Protein AF-A0A9X1U428-F1 (afdb_monomer)

Sequence (228 aa):
MKFIDSILRGIGQVIFQNNIFSGLLFIIGIFYNSWLMGLAALVGTVISTVTAQYLKYSEDDIKNGLYGFNGTLTGIAVLCFFELNLITATALVLGSVLSTLVMNFLKKRIPPFTSPFVIITWLLIYTLLLVFQYPLISYSPISDTTFNFVAAVSNSFGQVMFQENIITGLFFLLAISVNNKLMAAYAIYAAVLGSLTALILSESATSINAGLMGYNAILCSIALFGKK

Structure (mmCIF, N/CA/C/O backbone):
data_AF-A0A9X1U428-F1
#
_entry.id   AF-A0A9X1U428-F1
#
loop_
_atom_site.group_PDB
_atom_site.id
_atom_site.type_symbol
_atom_site.label_atom_id
_atom_site.label_alt_id
_atom_site.label_comp_id
_atom_site.label_asym_id
_atom_site.label_entity_id
_atom_site.label_seq_id
_atom_site.pdbx_PDB_ins_code
_atom_site.Cartn_x
_atom_site.Cartn_y
_atom_site.Cartn_z
_atom_site.occupancy
_atom_site.B_iso_or_equiv
_atom_site.auth_seq_id
_atom_site.auth_comp_id
_atom_site.auth_asym_id
_atom_site.auth_atom_id
_atom_site.pdbx_PDB_model_num
ATOM 1 N N . MET A 1 1 ? -21.415 9.359 7.232 1.00 58.25 1 MET A N 1
ATOM 2 C CA . MET A 1 1 ? -20.061 9.928 7.434 1.00 58.25 1 MET A CA 1
ATOM 3 C C . MET A 1 1 ? -19.078 8.895 7.990 1.00 58.25 1 MET A C 1
ATOM 5 O O . MET A 1 1 ? -18.129 8.595 7.288 1.00 58.25 1 MET A O 1
ATOM 9 N N . LYS A 1 2 ? -19.357 8.219 9.120 1.00 83.44 2 LYS A N 1
ATOM 10 C CA . LYS A 1 2 ? -18.426 7.253 9.760 1.00 83.44 2 LYS A CA 1
ATOM 11 C C . LYS A 1 2 ? -17.848 6.134 8.863 1.00 83.44 2 LYS A C 1
ATOM 13 O O . LYS A 1 2 ? -16.720 5.706 9.085 1.00 83.44 2 LYS A O 1
ATOM 18 N N . PHE A 1 3 ? -18.603 5.642 7.873 1.00 92.69 3 PHE A N 1
ATOM 19 C CA . PHE A 1 3 ? -18.122 4.572 6.985 1.00 92.69 3 PHE A CA 1
ATOM 20 C C . PHE A 1 3 ? -17.053 5.061 6.001 1.00 92.69 3 PHE A C 1
ATOM 22 O O . PHE A 1 3 ? -15.988 4.462 5.928 1.00 92.69 3 PHE A O 1
ATOM 29 N N . ILE A 1 4 ? -17.294 6.181 5.310 1.00 96.50 4 ILE A N 1
ATOM 30 C CA . ILE A 1 4 ? -16.324 6.776 4.372 1.00 96.50 4 ILE A CA 1
ATOM 31 C C . ILE A 1 4 ? -15.027 7.136 5.107 1.00 96.50 4 ILE A C 1
ATOM 33 O O . ILE A 1 4 ? -13.945 6.849 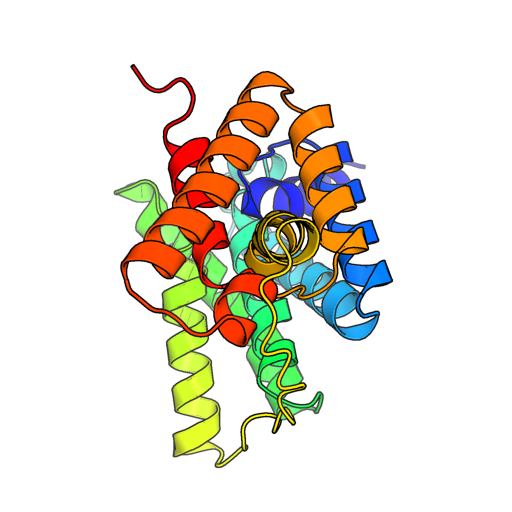4.604 1.00 96.50 4 ILE A O 1
ATOM 37 N N . ASP A 1 5 ? -15.131 7.664 6.330 1.00 97.00 5 ASP A N 1
ATOM 38 C CA . ASP A 1 5 ? -13.965 7.956 7.168 1.00 97.00 5 ASP A CA 1
ATOM 39 C C . ASP A 1 5 ? -13.131 6.695 7.436 1.00 97.00 5 ASP A C 1
ATOM 41 O O . ASP A 1 5 ? -11.906 6.743 7.365 1.00 97.00 5 ASP A O 1
ATOM 45 N N . SER A 1 6 ? -13.792 5.561 7.696 1.00 97.31 6 SER A N 1
ATOM 46 C CA . SER A 1 6 ? -13.129 4.269 7.926 1.00 97.31 6 SER A CA 1
ATOM 47 C C . SER A 1 6 ? -12.439 3.756 6.659 1.00 97.31 6 SER A C 1
ATOM 49 O O . SER A 1 6 ? -11.336 3.225 6.744 1.00 97.31 6 SER A O 1
ATOM 51 N N . ILE A 1 7 ? -13.045 3.960 5.482 1.00 98.50 7 ILE A N 1
ATOM 52 C CA . ILE A 1 7 ? -12.444 3.605 4.186 1.00 98.50 7 ILE A CA 1
ATOM 53 C C . ILE A 1 7 ? -11.199 4.454 3.910 1.00 98.50 7 ILE A C 1
ATOM 55 O O . ILE A 1 7 ? -10.138 3.903 3.625 1.00 98.50 7 ILE A O 1
ATOM 59 N N . LEU A 1 8 ? -11.289 5.781 4.045 1.00 98.56 8 LEU A N 1
ATOM 60 C CA . LEU A 1 8 ? -10.147 6.671 3.810 1.00 98.56 8 LEU A CA 1
ATOM 61 C C . LEU A 1 8 ? -9.026 6.427 4.824 1.00 98.56 8 LEU A C 1
ATOM 63 O O . LEU A 1 8 ? -7.866 6.322 4.436 1.00 98.56 8 LEU A O 1
ATOM 67 N N . ARG A 1 9 ? -9.352 6.250 6.110 1.00 98.56 9 ARG A N 1
ATOM 68 C CA . ARG A 1 9 ? -8.366 5.825 7.116 1.00 98.56 9 ARG A CA 1
ATOM 69 C C . ARG A 1 9 ? -7.772 4.470 6.759 1.00 98.56 9 ARG A C 1
ATOM 71 O O . ARG A 1 9 ? -6.569 4.310 6.878 1.00 98.56 9 ARG A O 1
ATOM 78 N N . GLY A 1 10 ? -8.577 3.530 6.266 1.00 98.38 10 GLY A N 1
ATOM 79 C CA . GLY A 1 10 ? -8.112 2.231 5.789 1.00 98.38 10 GLY A CA 1
ATOM 80 C C . GLY A 1 10 ? -7.050 2.346 4.702 1.00 98.38 10 GLY A C 1
ATOM 81 O O . GLY A 1 10 ? -5.994 1.746 4.827 1.00 98.38 10 GLY A O 1
ATOM 82 N N . ILE A 1 11 ? -7.266 3.185 3.694 1.00 98.75 11 ILE A N 1
ATOM 83 C CA . ILE A 1 11 ? -6.260 3.442 2.652 1.00 98.75 11 ILE A CA 1
ATOM 84 C C . ILE A 1 11 ? -5.030 4.145 3.248 1.00 98.75 11 ILE A C 1
ATOM 86 O O . ILE A 1 11 ? -3.895 3.786 2.945 1.00 98.75 11 ILE A O 1
ATOM 90 N N . GLY A 1 12 ? -5.236 5.105 4.155 1.00 98.25 12 GLY A N 1
ATOM 91 C CA . GLY A 1 12 ? -4.163 5.787 4.884 1.00 98.25 12 GLY A CA 1
ATOM 92 C C . GLY A 1 12 ? -3.255 4.838 5.680 1.00 98.25 12 GLY A C 1
ATOM 93 O O . GLY A 1 12 ? -2.030 4.981 5.684 1.00 98.25 12 GLY A O 1
ATOM 94 N N . GLN A 1 13 ? -3.843 3.824 6.314 1.00 98.31 13 GLN A N 1
ATOM 95 C CA . GLN A 1 13 ? -3.143 2.858 7.161 1.00 98.31 13 GLN A CA 1
ATOM 96 C C . GLN A 1 13 ? -2.165 1.959 6.398 1.00 98.31 13 GLN A C 1
ATOM 98 O O . GLN A 1 13 ? -1.281 1.388 7.032 1.00 98.31 13 GLN A O 1
ATOM 103 N N . VAL A 1 14 ? -2.247 1.880 5.063 1.00 98.25 14 VAL A N 1
ATOM 104 C CA . VAL A 1 14 ? -1.254 1.160 4.243 1.00 98.25 14 VAL A CA 1
ATOM 105 C C . VAL A 1 14 ? 0.167 1.660 4.528 1.00 98.25 14 VAL A C 1
ATOM 107 O O . VAL A 1 14 ? 1.096 0.861 4.602 1.00 98.25 14 VAL A O 1
ATOM 110 N N . ILE A 1 15 ? 0.321 2.968 4.758 1.00 97.56 15 ILE A N 1
ATOM 111 C CA . ILE A 1 15 ? 1.592 3.597 5.147 1.00 97.56 15 ILE A CA 1
ATOM 112 C C . ILE A 1 15 ? 1.491 4.166 6.571 1.00 97.56 15 ILE A C 1
ATOM 114 O O . ILE A 1 15 ? 2.098 5.183 6.884 1.00 97.56 15 ILE A O 1
ATOM 118 N N . PHE A 1 16 ? 0.698 3.548 7.452 1.00 96.69 16 PHE A N 1
ATOM 119 C CA . PHE A 1 16 ? 0.532 3.945 8.861 1.00 96.69 16 PHE A CA 1
ATOM 120 C C . PHE A 1 16 ? -0.058 5.349 9.096 1.00 96.69 16 PHE A C 1
ATOM 122 O O . PHE A 1 16 ? 0.117 5.937 10.164 1.00 96.69 16 PHE A O 1
ATOM 129 N N . GLN A 1 17 ? -0.778 5.904 8.119 1.00 97.44 17 GLN A N 1
ATOM 130 C CA . GLN A 1 17 ? -1.405 7.220 8.233 1.00 97.44 17 GLN A CA 1
ATOM 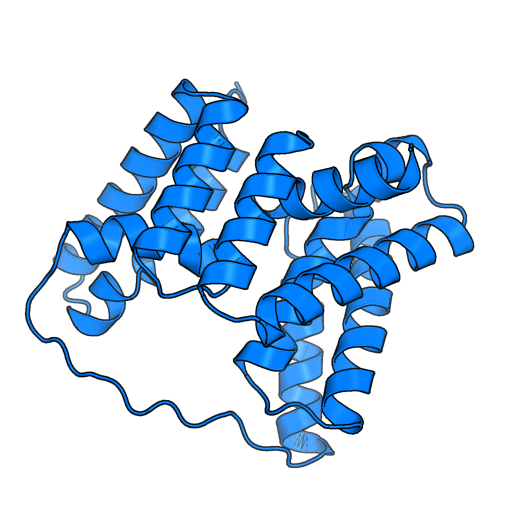131 C C . GLN A 1 17 ? -2.871 7.075 8.658 1.00 97.44 17 GLN A C 1
ATOM 133 O O . GLN A 1 17 ? -3.765 6.984 7.819 1.00 97.44 17 GLN A O 1
ATOM 138 N N . ASN A 1 18 ? -3.155 7.088 9.965 1.00 96.94 18 ASN A N 1
ATOM 139 C CA . ASN A 1 18 ? -4.535 7.121 10.474 1.00 96.94 18 ASN A CA 1
ATOM 140 C C . ASN A 1 18 ? -5.178 8.517 10.295 1.00 96.94 18 ASN A C 1
ATOM 142 O O . ASN A 1 18 ? -5.512 9.202 11.265 1.00 96.94 18 ASN A O 1
ATOM 146 N N . ASN A 1 19 ? -5.318 8.966 9.047 1.00 97.75 19 ASN A N 1
ATOM 147 C CA . ASN A 1 19 ? -5.757 10.307 8.677 1.00 97.75 19 ASN A CA 1
ATOM 148 C C . ASN A 1 19 ? -6.567 10.264 7.372 1.00 97.75 19 ASN A C 1
ATOM 150 O O . ASN A 1 19 ? -6.118 9.710 6.368 1.00 97.75 19 ASN A O 1
ATOM 154 N N . ILE A 1 20 ? -7.761 10.864 7.382 1.00 98.12 20 ILE A N 1
ATOM 155 C CA . ILE A 1 20 ? -8.674 10.852 6.229 1.00 98.12 20 ILE A CA 1
ATOM 156 C C . ILE A 1 20 ? -8.094 11.583 5.011 1.00 98.12 20 ILE A C 1
ATOM 158 O O . ILE A 1 20 ? -8.301 11.143 3.884 1.00 98.12 20 ILE A O 1
ATOM 162 N N . PHE A 1 21 ? -7.340 12.666 5.222 1.00 98.44 21 PHE A N 1
ATOM 163 C CA . PHE A 1 21 ? -6.757 13.458 4.142 1.00 98.44 21 PHE A CA 1
ATOM 164 C C . PHE A 1 21 ? -5.555 12.747 3.525 1.00 98.44 21 PHE A C 1
ATOM 166 O O . PHE A 1 21 ? -5.385 12.791 2.311 1.00 98.44 21 PHE A O 1
ATOM 173 N N . SER A 1 22 ? -4.769 12.026 4.331 1.00 98.50 22 SER A N 1
ATOM 174 C CA . SER A 1 22 ? -3.715 11.150 3.812 1.00 98.50 22 SER A CA 1
ATOM 175 C C . SER A 1 22 ? -4.301 10.047 2.934 1.00 98.50 22 SER A C 1
ATOM 177 O O . SER A 1 22 ? -3.856 9.866 1.806 1.00 98.50 22 SER A O 1
ATOM 179 N N . GLY A 1 23 ? -5.352 9.365 3.402 1.00 98.69 23 GLY A N 1
ATOM 180 C CA . GLY A 1 23 ? -6.063 8.366 2.602 1.00 98.69 23 GLY A CA 1
ATOM 181 C C . GLY A 1 23 ? -6.650 8.925 1.306 1.00 98.69 23 GLY A C 1
ATOM 182 O O . GLY A 1 23 ? -6.547 8.289 0.259 1.00 98.69 23 GLY A O 1
ATOM 183 N N . LEU A 1 24 ? -7.219 10.134 1.360 1.00 98.69 24 LEU A N 1
ATOM 184 C CA . LEU A 1 24 ? -7.745 10.830 0.186 1.00 98.69 24 LEU A CA 1
ATOM 185 C C . LEU A 1 24 ? -6.642 11.142 -0.838 1.00 98.69 24 LEU A C 1
ATOM 187 O O . LEU A 1 24 ? -6.819 10.903 -2.028 1.00 98.69 24 LEU A O 1
ATOM 191 N N . LEU A 1 25 ? -5.492 11.643 -0.389 1.00 98.81 25 LEU A N 1
ATOM 192 C CA . LEU A 1 25 ? -4.360 11.933 -1.270 1.00 98.81 25 LEU A CA 1
ATOM 193 C C . LEU A 1 25 ? -3.744 10.658 -1.859 1.00 98.81 25 LEU A C 1
ATOM 195 O O . LEU A 1 25 ? -3.407 10.648 -3.041 1.00 98.81 25 LEU A O 1
ATOM 199 N N . PHE A 1 26 ? -3.660 9.571 -1.083 1.00 98.81 26 PHE A N 1
ATOM 200 C CA . PHE A 1 26 ? -3.244 8.269 -1.608 1.00 98.81 26 PHE A CA 1
ATOM 201 C C . PHE A 1 26 ? -4.186 7.784 -2.709 1.00 98.81 26 PHE A C 1
ATOM 203 O O . PHE A 1 26 ? -3.721 7.439 -3.791 1.00 98.81 26 PHE A O 1
ATOM 210 N N . ILE A 1 27 ? -5.504 7.799 -2.484 1.00 98.81 27 ILE A N 1
ATOM 211 C CA . ILE A 1 27 ? -6.435 7.294 -3.497 1.00 98.81 27 ILE A CA 1
ATOM 212 C C . ILE A 1 27 ? -6.474 8.183 -4.747 1.00 98.81 27 ILE A C 1
ATOM 214 O O . ILE A 1 27 ? -6.542 7.652 -5.851 1.00 98.81 27 ILE A O 1
ATOM 218 N N . ILE A 1 28 ? -6.342 9.510 -4.605 1.00 98.81 28 ILE A N 1
ATOM 219 C CA . ILE A 1 28 ? -6.178 10.431 -5.745 1.00 98.81 28 ILE A CA 1
ATOM 220 C C . ILE A 1 28 ? -4.916 10.085 -6.538 1.00 98.81 28 ILE A C 1
ATOM 222 O O . ILE A 1 28 ? -4.983 9.999 -7.761 1.00 98.81 28 ILE A O 1
ATOM 226 N N . GLY A 1 29 ? -3.789 9.844 -5.861 1.00 98.75 29 GLY A N 1
ATOM 227 C CA . GLY A 1 29 ? -2.547 9.429 -6.511 1.00 98.75 29 GLY A CA 1
ATOM 228 C C . GLY A 1 29 ? -2.705 8.116 -7.283 1.00 98.75 29 GLY A C 1
ATOM 229 O O . GLY A 1 29 ? -2.304 8.034 -8.438 1.00 98.75 29 GLY A O 1
ATOM 230 N N . ILE A 1 30 ? -3.357 7.110 -6.693 1.00 98.81 30 ILE A N 1
ATOM 231 C CA . ILE A 1 30 ? -3.608 5.836 -7.382 1.00 98.81 30 ILE A CA 1
ATOM 232 C C . ILE A 1 30 ? -4.502 6.054 -8.612 1.00 98.81 30 ILE A C 1
ATOM 234 O O . ILE A 1 30 ? -4.169 5.573 -9.689 1.00 98.81 30 ILE A O 1
ATOM 238 N N . PHE A 1 31 ? -5.604 6.807 -8.490 1.00 98.75 31 PHE A N 1
ATOM 239 C CA . PHE A 1 31 ? -6.482 7.114 -9.630 1.00 98.75 31 PHE A CA 1
ATOM 240 C C . PHE A 1 31 ? -5.781 7.919 -10.725 1.00 98.75 31 PHE A C 1
ATOM 242 O O . PHE A 1 31 ? -6.086 7.726 -11.900 1.00 98.75 31 PHE A O 1
ATOM 249 N N . TYR A 1 32 ? -4.855 8.801 -10.347 1.00 98.50 32 TYR A N 1
ATOM 250 C CA . TYR A 1 32 ? -4.032 9.547 -11.289 1.00 98.50 32 TYR A CA 1
ATOM 251 C C . TYR A 1 32 ? -3.163 8.609 -12.137 1.00 98.50 32 TYR A C 1
ATOM 253 O O . TYR A 1 32 ? -3.060 8.805 -13.345 1.00 98.50 32 TYR A O 1
ATOM 261 N N . ASN A 1 33 ? -2.569 7.581 -11.523 1.00 97.94 33 ASN A N 1
ATOM 262 C CA . ASN A 1 33 ? -1.770 6.597 -12.249 1.00 97.94 33 ASN A CA 1
ATOM 263 C C . ASN A 1 33 ? -2.626 5.616 -13.060 1.00 97.94 33 ASN A C 1
ATOM 265 O O . ASN A 1 33 ? -2.330 5.320 -14.214 1.00 97.94 33 ASN A O 1
ATOM 269 N N . SER A 1 34 ? -3.676 5.072 -12.443 1.00 98.12 34 SER A N 1
ATOM 270 C CA . SER A 1 34 ? -4.525 4.051 -13.045 1.00 98.12 34 SER A CA 1
ATOM 271 C C . SER A 1 34 ? -5.916 4.042 -12.422 1.00 98.12 34 SER A C 1
ATOM 273 O O . SER A 1 34 ? -6.109 3.704 -11.250 1.00 98.12 34 SER A O 1
ATOM 275 N N . TRP A 1 35 ? -6.920 4.321 -13.258 1.00 98.00 35 TRP A N 1
ATOM 276 C CA . TRP A 1 35 ? -8.334 4.182 -12.904 1.00 98.00 35 TRP A CA 1
ATOM 277 C C . TRP A 1 35 ? -8.651 2.797 -12.326 1.00 98.00 35 TRP A C 1
ATOM 279 O O . TRP A 1 35 ? -9.339 2.682 -11.309 1.00 98.00 35 TRP A O 1
ATOM 289 N N . LEU A 1 36 ? -8.119 1.745 -12.955 1.00 98.00 36 LEU A N 1
ATOM 290 C CA . LEU A 1 36 ? -8.403 0.368 -12.575 1.00 98.00 36 LEU A CA 1
ATOM 291 C C . LEU A 1 36 ? -7.814 0.030 -11.200 1.00 98.00 36 LEU A C 1
ATOM 293 O O . LEU A 1 36 ? -8.501 -0.567 -10.373 1.00 98.00 36 LEU A O 1
ATOM 297 N N . MET A 1 37 ? -6.576 0.456 -10.928 1.00 98.31 37 MET A N 1
ATOM 298 C CA . MET A 1 37 ? -5.943 0.253 -9.620 1.00 98.31 37 MET A CA 1
ATOM 299 C C . MET A 1 37 ? -6.646 1.059 -8.525 1.00 98.31 37 MET A C 1
ATOM 301 O O . MET A 1 37 ? -6.815 0.555 -7.416 1.00 98.31 37 MET A O 1
ATOM 305 N N . GLY A 1 38 ? -7.118 2.272 -8.834 1.00 98.69 38 GLY A N 1
ATOM 306 C CA . GLY A 1 38 ? -7.898 3.086 -7.899 1.00 98.69 38 GLY A CA 1
ATOM 307 C C . GLY A 1 38 ? -9.213 2.408 -7.516 1.00 98.69 38 GLY A C 1
ATOM 308 O O . GLY A 1 38 ? -9.558 2.322 -6.335 1.00 98.69 38 GLY A O 1
ATOM 309 N N . LEU A 1 39 ? -9.915 1.833 -8.497 1.00 98.62 39 LEU A N 1
ATOM 310 C CA . LEU A 1 39 ? -11.121 1.049 -8.241 1.00 98.62 39 LEU A CA 1
ATOM 311 C C . LEU A 1 39 ? -10.812 -0.212 -7.420 1.00 98.62 39 LEU A C 1
ATOM 313 O O . LEU A 1 39 ? -11.521 -0.500 -6.458 1.00 98.62 39 LEU A O 1
ATOM 317 N N . ALA A 1 40 ? -9.739 -0.933 -7.749 1.00 98.75 40 ALA A N 1
ATOM 318 C CA . ALA A 1 40 ? -9.312 -2.128 -7.021 1.00 98.75 40 ALA A CA 1
ATOM 319 C C . ALA A 1 40 ? -8.987 -1.830 -5.552 1.00 98.75 40 ALA A C 1
ATOM 321 O O . ALA A 1 40 ? -9.419 -2.558 -4.656 1.00 98.75 40 ALA A O 1
ATOM 322 N N . ALA A 1 41 ? -8.282 -0.723 -5.304 1.00 98.81 41 ALA A N 1
ATOM 323 C CA . ALA A 1 41 ? -7.971 -0.221 -3.974 1.00 98.81 41 ALA A CA 1
ATOM 324 C C . ALA A 1 41 ? -9.252 0.055 -3.173 1.00 98.81 41 ALA A C 1
ATOM 326 O O . ALA A 1 41 ? -9.384 -0.409 -2.037 1.00 98.81 41 ALA A O 1
ATOM 327 N N . LEU A 1 42 ? -10.225 0.761 -3.764 1.00 98.75 42 LEU A N 1
ATOM 328 C CA . LEU A 1 42 ? -11.512 1.046 -3.123 1.00 98.75 42 LEU A CA 1
ATOM 329 C C . LEU A 1 42 ? -12.304 -0.229 -2.830 1.00 98.75 42 LEU A C 1
ATOM 331 O O . LEU A 1 42 ? -12.720 -0.428 -1.688 1.00 98.75 42 LEU A O 1
ATOM 335 N N . VAL A 1 43 ? -12.493 -1.096 -3.829 1.00 98.81 43 VAL A N 1
ATOM 336 C CA . VAL A 1 43 ? -13.253 -2.346 -3.676 1.00 98.81 43 VAL A CA 1
ATOM 337 C C . VAL A 1 43 ? -12.612 -3.215 -2.603 1.00 98.81 43 VAL A C 1
ATOM 339 O O . VAL A 1 43 ? -13.305 -3.645 -1.684 1.00 98.81 43 VAL A O 1
ATOM 342 N N . GLY A 1 44 ? -11.293 -3.403 -2.650 1.00 98.88 44 GLY A N 1
ATOM 343 C CA . GLY A 1 44 ? -10.587 -4.195 -1.651 1.00 98.88 44 GLY A CA 1
ATOM 344 C C . GLY A 1 44 ? -10.745 -3.635 -0.235 1.00 98.88 44 GLY A C 1
ATOM 345 O O . GLY A 1 44 ? -11.045 -4.379 0.698 1.00 98.88 44 GLY A O 1
ATOM 346 N N . THR A 1 45 ? -10.646 -2.312 -0.074 1.00 98.88 45 THR A N 1
ATOM 347 C CA . THR A 1 45 ? -10.850 -1.641 1.223 1.00 98.88 45 THR A CA 1
ATOM 348 C C . THR A 1 45 ? -12.281 -1.811 1.737 1.00 98.88 45 THR A C 1
ATOM 350 O O . THR A 1 45 ? -12.490 -2.089 2.922 1.00 98.88 45 THR A O 1
ATOM 353 N N . VAL A 1 46 ? -13.278 -1.646 0.861 1.00 98.81 46 VAL A N 1
ATOM 354 C CA . VAL A 1 46 ? -14.702 -1.774 1.197 1.00 98.81 46 VAL A CA 1
ATOM 355 C C . VAL A 1 46 ? -15.028 -3.205 1.601 1.00 98.81 46 VAL A C 1
ATOM 357 O O . VAL A 1 46 ? -15.586 -3.403 2.677 1.00 98.81 46 VAL A O 1
ATOM 360 N N . ILE A 1 47 ? -14.638 -4.198 0.798 1.00 98.88 47 ILE A N 1
ATOM 361 C CA . ILE A 1 47 ? -14.891 -5.614 1.086 1.00 98.88 47 ILE A CA 1
ATOM 362 C C . ILE A 1 47 ? -14.267 -6.013 2.421 1.00 98.88 47 ILE A C 1
ATOM 364 O O . ILE A 1 47 ? -14.945 -6.610 3.258 1.00 98.88 47 ILE A O 1
ATOM 368 N N . SER A 1 48 ? -13.013 -5.640 2.671 1.00 98.81 48 SER A N 1
ATOM 369 C CA . SER A 1 48 ? -12.341 -5.967 3.928 1.00 98.81 48 SER A CA 1
ATOM 370 C C . SER A 1 48 ? -12.979 -5.279 5.142 1.00 98.81 48 SER A C 1
ATOM 372 O O . SER A 1 48 ? -13.165 -5.899 6.192 1.00 98.81 48 SER A O 1
ATOM 374 N N . THR A 1 49 ? -13.405 -4.023 4.993 1.00 98.69 49 THR A N 1
ATOM 375 C CA . THR A 1 49 ? -14.089 -3.271 6.058 1.00 98.69 49 THR A CA 1
ATOM 376 C C . THR A 1 49 ? -15.466 -3.863 6.367 1.00 98.69 49 THR A C 1
ATOM 378 O O . THR A 1 49 ? -15.790 -4.094 7.533 1.00 98.69 49 THR A O 1
ATOM 381 N N . VAL A 1 50 ? -16.262 -4.168 5.337 1.00 98.69 50 VAL A N 1
ATOM 382 C CA . VAL A 1 50 ? -17.583 -4.805 5.475 1.00 98.69 50 VAL A CA 1
ATOM 383 C C . VAL A 1 50 ? -17.451 -6.206 6.069 1.00 98.69 50 VAL A C 1
ATOM 385 O O . VAL A 1 50 ? -18.234 -6.572 6.941 1.00 98.69 50 VAL A O 1
ATOM 388 N N . THR A 1 51 ? -16.428 -6.968 5.675 1.00 98.81 51 THR A N 1
ATOM 389 C CA . THR A 1 51 ? -16.128 -8.285 6.260 1.00 98.81 51 THR A CA 1
ATOM 390 C C . THR A 1 51 ? -15.891 -8.173 7.765 1.00 98.81 51 THR A C 1
ATOM 392 O O . THR A 1 51 ? -16.486 -8.917 8.543 1.00 98.81 51 THR A O 1
ATOM 395 N N . ALA A 1 52 ? -15.075 -7.209 8.201 1.00 98.56 52 ALA A N 1
ATOM 396 C CA . ALA A 1 52 ? -14.822 -6.979 9.621 1.00 98.56 52 ALA A CA 1
ATOM 397 C C . ALA A 1 52 ? -16.092 -6.567 10.388 1.00 98.56 52 ALA A C 1
ATOM 399 O O . ALA A 1 52 ? -16.310 -7.035 11.507 1.00 98.56 52 ALA A O 1
ATOM 400 N N . GLN A 1 53 ? -16.948 -5.735 9.784 1.00 98.25 53 GLN A N 1
ATOM 401 C CA . GLN A 1 53 ? -18.238 -5.341 10.364 1.00 98.25 53 GLN A CA 1
ATOM 402 C C . GLN A 1 53 ? -19.192 -6.532 10.497 1.00 98.25 53 GLN A C 1
ATOM 404 O O . GLN A 1 53 ? -19.762 -6.748 11.565 1.00 98.25 53 GLN A O 1
ATOM 409 N N . TYR A 1 54 ? -19.335 -7.328 9.436 1.00 98.44 54 TYR A N 1
ATOM 410 C CA . TYR A 1 54 ? -20.197 -8.509 9.414 1.00 98.44 54 TYR A CA 1
ATOM 411 C C . TYR A 1 54 ? -19.779 -9.536 10.474 1.00 98.44 54 TYR A C 1
ATOM 413 O O . TYR A 1 54 ? -20.619 -10.080 11.190 1.00 98.44 54 TYR A O 1
ATOM 421 N N . LEU A 1 55 ? -18.469 -9.738 10.639 1.00 98.44 55 LEU A N 1
ATOM 422 C CA . LEU A 1 55 ? -17.895 -10.631 11.647 1.00 98.44 55 LEU A CA 1
ATOM 423 C C . LEU A 1 55 ? -17.809 -10.010 13.050 1.00 98.44 55 LEU A C 1
ATOM 425 O O . LEU A 1 55 ? -17.272 -10.643 13.961 1.00 98.44 55 LEU A O 1
ATOM 429 N N . LYS A 1 56 ? -18.345 -8.796 13.237 1.00 97.94 56 LYS A N 1
ATOM 430 C CA . LYS A 1 56 ? -18.404 -8.072 14.517 1.00 97.94 56 LYS A CA 1
ATOM 431 C C . LYS A 1 56 ? -17.034 -7.933 15.184 1.00 97.94 56 LYS A C 1
ATOM 433 O O . LYS A 1 56 ? -16.887 -8.115 16.393 1.00 97.94 56 LYS A O 1
ATOM 438 N N . TYR A 1 57 ? -16.012 -7.637 14.386 1.00 97.81 57 TYR A N 1
ATOM 439 C CA . TYR A 1 57 ? -14.699 -7.281 14.913 1.00 97.81 57 TYR A CA 1
ATOM 440 C C . TYR A 1 57 ? -14.748 -5.916 15.610 1.00 97.81 57 TYR A C 1
ATOM 442 O O . TYR A 1 57 ? -15.724 -5.178 15.495 1.00 97.81 57 TYR A O 1
ATOM 450 N N . SER A 1 58 ? -13.695 -5.597 16.366 1.00 96.81 58 SER A N 1
ATOM 451 C CA . SER A 1 58 ? -13.594 -4.367 17.161 1.00 96.81 58 SER A CA 1
ATOM 452 C C . SER A 1 58 ? -13.975 -3.121 16.355 1.00 96.81 58 SER A C 1
ATOM 454 O O . SER A 1 58 ? -13.337 -2.795 15.350 1.00 96.81 58 SER A O 1
ATOM 456 N N . GLU A 1 59 ? -15.009 -2.410 16.813 1.00 96.12 59 GLU A N 1
ATOM 457 C CA . GLU A 1 59 ? -15.480 -1.195 16.149 1.00 96.12 59 GLU A CA 1
ATOM 458 C C . GLU A 1 59 ? -14.430 -0.086 16.131 1.00 96.12 59 GLU A C 1
ATOM 460 O O . GLU A 1 59 ? -14.403 0.701 15.187 1.00 96.12 59 GLU A O 1
ATOM 465 N N . ASP A 1 60 ? -13.603 0.009 17.173 1.00 96.25 60 ASP A N 1
ATOM 466 C CA . ASP A 1 60 ? -12.552 1.022 17.253 1.00 96.25 60 ASP A CA 1
ATOM 467 C C . ASP A 1 60 ? -11.493 0.785 16.172 1.00 96.25 60 ASP A C 1
ATOM 469 O O . ASP A 1 60 ? -11.146 1.689 15.414 1.00 96.25 60 ASP A O 1
ATOM 473 N N . ASP A 1 61 ? -11.082 -0.470 15.997 1.00 97.00 61 ASP A N 1
ATOM 474 C CA . ASP A 1 61 ? -10.125 -0.849 14.962 1.00 97.00 61 ASP A CA 1
ATOM 475 C C . ASP A 1 61 ? -10.688 -0.633 13.550 1.00 97.00 61 ASP A C 1
ATOM 477 O O . ASP A 1 61 ? -9.959 -0.225 12.645 1.00 97.00 61 ASP A O 1
ATOM 481 N N . ILE A 1 62 ? -11.992 -0.869 13.356 1.00 98.00 62 ILE A N 1
ATOM 482 C CA . ILE A 1 62 ? -12.692 -0.573 12.097 1.00 98.00 62 ILE A CA 1
ATOM 483 C C . ILE A 1 62 ? -12.711 0.940 11.839 1.00 98.00 62 ILE A C 1
ATOM 485 O O . ILE A 1 62 ? -12.330 1.371 10.753 1.00 98.00 62 ILE A O 1
ATOM 489 N N . LYS A 1 63 ? -13.094 1.754 12.834 1.00 97.19 63 LYS A N 1
ATOM 490 C CA . LYS A 1 63 ? -13.124 3.227 12.731 1.00 97.19 63 LYS A CA 1
ATOM 491 C C . LYS A 1 63 ? -11.738 3.811 12.453 1.00 97.19 63 LYS A C 1
ATOM 493 O O . LYS A 1 63 ? -11.623 4.790 11.720 1.00 97.19 63 LYS A O 1
ATOM 498 N N . ASN A 1 64 ? -10.691 3.189 12.992 1.00 97.00 64 ASN A N 1
ATOM 499 C CA . ASN A 1 64 ? -9.293 3.544 12.757 1.00 97.00 64 ASN A CA 1
ATOM 500 C C . ASN A 1 64 ? -8.706 2.941 11.465 1.00 97.00 64 ASN A C 1
ATOM 502 O O . ASN A 1 64 ? -7.518 3.114 11.196 1.00 97.00 64 ASN A O 1
ATOM 506 N N . GLY A 1 65 ? -9.510 2.248 10.649 1.00 97.44 65 GLY A N 1
ATOM 507 C CA . GLY A 1 65 ? -9.113 1.739 9.334 1.00 97.44 65 GLY A CA 1
ATOM 508 C C . GLY A 1 65 ? -8.224 0.489 9.353 1.00 97.44 65 GLY A C 1
ATOM 509 O O . GLY A 1 65 ? -7.743 0.061 8.305 1.00 97.44 65 GLY A O 1
ATOM 510 N N . LEU A 1 66 ? -8.002 -0.147 10.507 1.00 97.50 66 LEU A N 1
ATOM 511 C CA . LEU A 1 66 ? -7.048 -1.259 10.629 1.00 97.50 66 LEU A CA 1
ATOM 512 C C . LEU A 1 66 ? -7.468 -2.522 9.867 1.00 97.50 66 LEU A C 1
ATOM 514 O O . LEU A 1 66 ? -6.634 -3.374 9.579 1.00 97.50 66 LEU A O 1
ATOM 518 N N . TYR A 1 67 ? -8.744 -2.652 9.514 1.00 98.19 67 TYR A N 1
ATOM 519 C CA . TYR A 1 67 ? -9.223 -3.761 8.690 1.00 98.19 67 TYR A CA 1
ATOM 520 C C . TYR A 1 67 ? -9.328 -3.423 7.198 1.00 98.19 67 TYR A C 1
ATOM 522 O O . TYR A 1 67 ? -9.712 -4.297 6.434 1.00 98.19 67 TYR A O 1
ATOM 530 N N . GLY A 1 68 ? -8.985 -2.203 6.769 1.00 97.75 68 GLY A N 1
ATOM 531 C CA . GLY A 1 68 ? -9.086 -1.784 5.365 1.00 97.75 68 GLY A CA 1
ATOM 532 C C . GLY A 1 68 ? -7.810 -2.017 4.551 1.00 97.75 68 GLY A C 1
ATOM 533 O O . GLY A 1 68 ? -7.876 -2.550 3.447 1.00 97.75 68 GLY A O 1
ATOM 534 N N . PHE A 1 69 ? -6.648 -1.665 5.110 1.00 98.19 69 PHE A N 1
ATOM 535 C CA . PHE A 1 69 ? -5.404 -1.502 4.341 1.00 98.19 69 PHE A CA 1
ATOM 536 C C . PHE A 1 69 ? -4.873 -2.780 3.673 1.00 98.19 69 PHE A C 1
ATOM 538 O O . PHE A 1 69 ? -4.389 -2.740 2.543 1.00 98.19 69 PHE A O 1
ATOM 545 N N . ASN A 1 70 ? -4.982 -3.938 4.336 1.00 98.75 70 ASN A N 1
ATOM 546 C CA . ASN A 1 70 ? -4.586 -5.213 3.727 1.00 98.75 70 ASN A CA 1
ATOM 547 C C . ASN A 1 70 ? -5.494 -5.566 2.535 1.00 98.75 70 ASN A C 1
ATOM 549 O O . ASN A 1 70 ? -5.018 -6.098 1.532 1.00 98.75 70 ASN A O 1
ATOM 553 N N . GLY A 1 71 ? -6.779 -5.210 2.614 1.00 98.75 71 GLY A N 1
ATOM 554 C CA . GLY A 1 71 ? -7.724 -5.318 1.508 1.00 98.75 71 GLY A CA 1
ATOM 555 C C . GLY A 1 71 ? -7.365 -4.412 0.339 1.00 98.75 71 GLY A C 1
ATOM 556 O O . GLY A 1 71 ? -7.393 -4.870 -0.801 1.00 98.75 71 GLY A O 1
ATOM 557 N N . THR A 1 72 ? -6.978 -3.163 0.623 1.00 98.88 72 THR A N 1
ATOM 558 C CA . THR A 1 72 ? -6.491 -2.192 -0.370 1.00 98.88 72 THR A CA 1
ATOM 559 C C . THR A 1 72 ? -5.341 -2.774 -1.191 1.00 98.88 72 THR A C 1
ATOM 561 O O . THR A 1 72 ? -5.433 -2.847 -2.414 1.00 98.88 72 THR A O 1
ATOM 564 N N . LEU A 1 73 ? -4.283 -3.244 -0.518 1.00 98.81 73 LEU A N 1
ATOM 565 C CA . LEU A 1 73 ? -3.105 -3.812 -1.177 1.00 98.81 73 LEU A CA 1
ATOM 566 C C . LEU A 1 73 ? -3.429 -5.103 -1.932 1.00 98.81 73 LEU A C 1
ATOM 568 O O . LEU A 1 73 ? -2.949 -5.284 -3.046 1.00 98.81 73 LEU A O 1
ATOM 572 N N . THR A 1 74 ? -4.270 -5.974 -1.361 1.00 98.69 74 THR A N 1
ATOM 573 C CA . THR A 1 74 ? -4.670 -7.226 -2.025 1.00 98.69 74 THR A CA 1
ATOM 574 C C . THR A 1 74 ? -5.395 -6.931 -3.334 1.00 98.69 74 THR A C 1
ATOM 576 O O . THR A 1 74 ? -5.093 -7.543 -4.356 1.00 98.69 74 THR A O 1
ATOM 579 N N . GLY A 1 75 ? -6.309 -5.956 -3.333 1.00 98.50 75 GLY A N 1
ATOM 580 C CA . GLY A 1 75 ? -7.030 -5.579 -4.543 1.00 98.50 75 GLY A CA 1
ATOM 581 C C . GLY A 1 75 ? -6.128 -4.988 -5.617 1.00 98.50 75 GLY A C 1
ATOM 582 O O . GLY A 1 75 ? -6.196 -5.417 -6.768 1.00 98.50 75 GLY A O 1
ATOM 583 N N . ILE A 1 76 ? -5.239 -4.066 -5.238 1.00 98.56 76 ILE A N 1
ATOM 584 C CA . ILE A 1 76 ? -4.265 -3.502 -6.177 1.00 98.56 76 ILE A CA 1
ATOM 585 C C . ILE A 1 76 ? -3.364 -4.605 -6.739 1.00 98.56 76 ILE A C 1
ATOM 587 O O . ILE A 1 76 ? -3.196 -4.676 -7.950 1.00 98.56 76 ILE A O 1
ATOM 591 N N . ALA A 1 77 ? -2.823 -5.487 -5.896 1.00 98.19 77 ALA A N 1
ATOM 592 C CA . ALA A 1 77 ? -1.886 -6.516 -6.333 1.00 98.19 77 ALA A CA 1
ATOM 593 C C . ALA A 1 77 ? -2.512 -7.493 -7.336 1.00 98.19 77 ALA A C 1
ATOM 595 O O . ALA A 1 77 ? -1.882 -7.808 -8.343 1.00 98.19 77 ALA A O 1
ATOM 596 N N . VAL A 1 78 ? -3.760 -7.928 -7.123 1.00 97.94 78 VAL A N 1
ATOM 597 C CA . VAL A 1 78 ? -4.440 -8.823 -8.076 1.00 97.94 78 VAL A CA 1
ATOM 598 C C . VAL A 1 78 ? -4.523 -8.188 -9.467 1.00 97.94 78 VAL A C 1
ATOM 600 O O . VAL A 1 78 ? -4.200 -8.857 -10.443 1.00 97.94 78 VAL A O 1
ATOM 603 N N . LEU A 1 79 ? -4.875 -6.902 -9.567 1.00 97.06 79 LEU A N 1
ATOM 604 C CA . LEU A 1 79 ? -4.968 -6.207 -10.863 1.00 97.06 79 LEU A CA 1
ATOM 605 C C . LEU A 1 79 ? -3.645 -5.595 -11.346 1.00 97.06 79 LEU A C 1
ATOM 607 O O . LEU A 1 79 ? -3.570 -5.104 -12.469 1.00 97.06 79 LEU A O 1
ATOM 611 N N . CYS A 1 80 ? -2.603 -5.626 -10.517 1.00 95.88 80 CYS A N 1
ATOM 612 C CA . CYS A 1 80 ? -1.234 -5.339 -10.926 1.00 95.88 80 CYS A CA 1
ATOM 613 C C . CYS A 1 80 ? -0.609 -6.545 -11.636 1.00 95.88 80 CYS A C 1
ATOM 615 O O . CYS A 1 80 ? 0.193 -6.376 -12.543 1.00 95.88 80 CYS A O 1
ATOM 617 N N . PHE A 1 81 ? -0.952 -7.765 -11.221 1.00 96.12 81 PHE A N 1
ATOM 618 C CA . PHE A 1 81 ? -0.342 -8.977 -11.768 1.00 96.12 81 PHE A CA 1
ATOM 619 C C . PHE A 1 81 ? -1.186 -9.662 -12.839 1.00 96.12 81 PHE A C 1
ATOM 621 O O . PHE A 1 81 ? -0.625 -10.368 -13.672 1.00 96.12 81 PHE A O 1
ATOM 628 N N . PHE A 1 82 ? -2.503 -9.462 -12.846 1.00 96.75 82 PHE A N 1
ATOM 629 C CA . PHE A 1 82 ? -3.414 -10.178 -13.732 1.00 96.75 82 PHE A CA 1
ATOM 630 C C . PHE A 1 82 ? -4.427 -9.239 -14.389 1.00 96.75 82 PHE A C 1
ATOM 632 O O . PHE A 1 82 ? -4.896 -8.281 -13.775 1.00 96.75 82 PHE A O 1
ATOM 639 N N . GLU A 1 83 ? -4.808 -9.537 -15.634 1.00 95.69 83 GLU A N 1
ATOM 640 C CA . GLU A 1 83 ? -5.853 -8.775 -16.324 1.00 95.69 83 GLU A CA 1
ATOM 641 C C . GLU A 1 83 ? -7.213 -8.921 -15.626 1.00 95.69 83 GLU A C 1
ATOM 643 O O . GLU A 1 83 ? -7.543 -9.969 -15.058 1.00 95.69 83 GLU A O 1
ATOM 648 N N . LEU A 1 84 ? -8.033 -7.868 -15.690 1.00 96.50 84 LEU A N 1
ATOM 649 C CA . LEU A 1 84 ? -9.373 -7.889 -15.115 1.00 96.50 84 LEU A CA 1
ATOM 650 C C . LEU A 1 84 ? -10.291 -8.827 -15.911 1.00 96.50 84 LEU A C 1
ATOM 652 O O . LEU A 1 84 ? -10.597 -8.587 -17.075 1.00 96.50 84 LEU A O 1
ATOM 656 N N . ASN A 1 85 ? -10.818 -9.837 -15.231 1.00 95.62 85 ASN A N 1
ATOM 657 C CA . ASN A 1 85 ? -11.913 -10.677 -15.692 1.00 95.62 85 ASN A CA 1
ATOM 658 C C . ASN A 1 85 ? -12.707 -11.191 -14.479 1.00 95.62 85 ASN A C 1
ATOM 660 O O . ASN A 1 85 ? -12.459 -10.794 -13.340 1.00 95.62 85 ASN A O 1
ATOM 664 N N . LEU A 1 86 ? -13.666 -12.092 -14.702 1.00 96.75 86 LEU A N 1
ATOM 665 C CA . LEU A 1 86 ? -14.494 -12.630 -13.622 1.00 96.75 86 LEU A CA 1
ATOM 666 C C . LEU A 1 86 ? -13.693 -13.422 -12.568 1.00 96.75 86 LEU A C 1
ATOM 668 O O . LEU A 1 86 ? -13.978 -13.311 -11.376 1.00 96.75 86 LEU A O 1
ATOM 672 N N . ILE A 1 87 ? -12.688 -14.197 -12.982 1.00 96.75 87 ILE A N 1
ATOM 673 C CA . ILE A 1 87 ? -11.834 -14.998 -12.094 1.00 96.75 87 ILE A CA 1
ATOM 674 C C . ILE A 1 87 ? -10.983 -14.076 -11.218 1.00 96.75 87 ILE A C 1
ATOM 676 O O . ILE A 1 87 ? -10.979 -14.226 -9.997 1.00 96.75 87 ILE A O 1
ATOM 680 N N . THR A 1 88 ? -10.303 -13.091 -11.807 1.00 97.12 88 THR A N 1
ATOM 681 C CA . THR A 1 88 ? -9.427 -12.171 -11.063 1.00 97.12 88 THR A CA 1
ATOM 682 C C . THR A 1 88 ? -10.227 -11.196 -10.201 1.00 97.12 88 THR A C 1
ATOM 684 O O . THR A 1 88 ? -9.835 -10.925 -9.069 1.00 97.12 88 THR A O 1
ATOM 687 N N . ALA A 1 89 ? -11.412 -10.762 -10.642 1.00 98.12 89 ALA A N 1
ATOM 688 C CA . ALA A 1 89 ? -12.344 -10.011 -9.799 1.00 98.12 89 ALA A CA 1
ATOM 689 C C . ALA A 1 89 ? -12.821 -10.838 -8.591 1.00 98.12 89 ALA A C 1
ATOM 691 O O . ALA A 1 89 ? -12.884 -10.329 -7.471 1.00 98.12 89 ALA A O 1
ATOM 692 N N . THR A 1 90 ? -13.101 -12.131 -8.788 1.00 98.00 90 THR A N 1
ATOM 693 C CA . THR A 1 90 ? -13.455 -13.046 -7.691 1.00 98.00 90 THR A CA 1
ATOM 694 C C . THR A 1 90 ? -12.274 -13.243 -6.740 1.00 98.00 90 THR A C 1
ATOM 696 O O . THR A 1 90 ? -12.449 -13.184 -5.524 1.00 98.00 90 THR A O 1
ATOM 699 N N . ALA A 1 91 ? -11.061 -13.413 -7.275 1.00 98.31 91 ALA A N 1
ATOM 700 C CA . ALA A 1 91 ? -9.835 -13.529 -6.490 1.00 98.31 91 ALA A CA 1
ATOM 701 C C . ALA A 1 91 ? -9.567 -12.270 -5.653 1.00 98.31 91 ALA A C 1
ATOM 703 O O . ALA A 1 91 ? -9.202 -12.393 -4.488 1.00 98.31 91 ALA A O 1
ATOM 704 N N . LEU A 1 92 ? -9.815 -11.076 -6.200 1.00 98.56 92 LEU A N 1
ATOM 705 C CA . LEU A 1 92 ? -9.743 -9.814 -5.465 1.00 98.56 92 LEU A CA 1
ATOM 706 C C . LEU A 1 92 ? -10.698 -9.819 -4.269 1.00 98.56 92 LEU A C 1
ATOM 708 O O . LEU A 1 92 ? -10.266 -9.581 -3.144 1.00 98.56 92 LEU A O 1
ATOM 712 N N . VAL A 1 93 ? -11.980 -10.129 -4.489 1.00 98.81 93 VAL A N 1
ATOM 713 C CA . VAL A 1 93 ? -12.992 -10.133 -3.419 1.00 98.81 93 VAL A CA 1
ATOM 714 C C . VAL A 1 93 ? -12.641 -11.160 -2.342 1.00 98.81 93 VAL A C 1
ATOM 716 O O . VAL A 1 93 ? -12.599 -10.820 -1.158 1.00 98.81 93 VAL A O 1
ATOM 719 N N . LEU A 1 94 ? -12.338 -12.401 -2.736 1.00 98.62 94 LEU A N 1
ATOM 720 C CA . LEU A 1 94 ? -11.947 -13.460 -1.804 1.00 98.62 94 LEU A CA 1
ATOM 721 C C . LEU A 1 94 ? -10.655 -13.107 -1.062 1.00 98.62 94 LEU A C 1
ATOM 723 O O . LEU A 1 94 ? -10.574 -13.293 0.149 1.00 98.62 94 LEU A O 1
ATOM 727 N N . GLY A 1 95 ? -9.669 -12.544 -1.756 1.00 98.75 95 GLY A N 1
ATOM 728 C CA . GLY A 1 95 ? -8.422 -12.071 -1.169 1.00 98.75 95 GLY A CA 1
ATOM 729 C C . GLY A 1 95 ? -8.635 -11.004 -0.104 1.00 98.75 95 GLY A C 1
ATOM 730 O O . GLY A 1 95 ? -8.077 -11.082 0.991 1.00 98.75 95 GLY A O 1
ATOM 731 N N . SER A 1 96 ? -9.489 -10.024 -0.384 1.00 98.81 96 SER A N 1
ATOM 732 C CA . SER A 1 96 ? -9.851 -8.987 0.579 1.00 98.81 96 SER A CA 1
ATOM 733 C C . SER A 1 96 ? -10.543 -9.573 1.814 1.00 98.81 96 SER A C 1
ATOM 735 O O . SER A 1 96 ? -10.187 -9.208 2.933 1.00 98.81 96 SER A O 1
ATOM 737 N N . VAL A 1 97 ? -11.453 -10.541 1.652 1.00 98.88 97 VAL A N 1
ATOM 738 C CA . VAL A 1 97 ? -12.079 -11.255 2.783 1.00 98.88 97 VAL A CA 1
ATOM 739 C C . VAL A 1 97 ? -11.030 -12.016 3.601 1.00 98.88 97 VAL A C 1
ATOM 741 O O . VAL A 1 97 ? -10.939 -11.850 4.818 1.00 98.88 97 VAL A O 1
ATOM 744 N N . LEU A 1 98 ? -10.210 -12.840 2.944 1.00 98.81 98 LEU A N 1
ATOM 745 C CA . LEU A 1 98 ? -9.217 -13.688 3.605 1.00 98.81 98 LEU A CA 1
ATOM 746 C C . LEU A 1 98 ? -8.145 -12.863 4.326 1.00 98.81 98 LEU A C 1
ATOM 748 O O . LEU A 1 98 ? -7.774 -13.195 5.453 1.00 98.81 98 LEU A O 1
ATOM 752 N N . SER A 1 99 ? -7.685 -11.759 3.734 1.00 98.69 99 SER A N 1
ATOM 753 C CA . SER A 1 99 ? -6.694 -10.886 4.371 1.00 98.69 99 SER A CA 1
ATOM 754 C C . SER A 1 99 ? -7.250 -10.227 5.638 1.00 98.69 99 SER A C 1
ATOM 756 O O . SER A 1 99 ? -6.526 -10.099 6.625 1.00 98.69 99 SER A O 1
ATOM 758 N N . THR A 1 100 ? -8.549 -9.912 5.688 1.00 98.75 100 THR A N 1
ATOM 759 C CA . THR A 1 100 ? -9.232 -9.452 6.909 1.00 98.75 100 THR A CA 1
ATOM 760 C C . THR A 1 100 ? -9.271 -10.525 7.998 1.00 98.75 100 THR A C 1
ATOM 762 O O . THR A 1 100 ? -9.044 -10.217 9.173 1.00 98.75 100 THR A O 1
ATOM 765 N N . LEU A 1 101 ? -9.523 -11.786 7.636 1.00 98.62 101 LEU A N 1
ATOM 766 C CA . LEU A 1 101 ? -9.512 -12.904 8.585 1.00 98.62 101 LEU A CA 1
ATOM 767 C C . LEU A 1 101 ? -8.113 -13.115 9.178 1.00 98.62 101 LEU A C 1
ATOM 769 O O . LEU A 1 101 ? -7.963 -13.201 10.401 1.00 98.62 101 LEU A O 1
ATOM 773 N N . VAL A 1 102 ? -7.084 -13.129 8.325 1.00 98.50 102 VAL A N 1
ATOM 774 C CA . VAL A 1 102 ? -5.681 -13.267 8.746 1.00 98.50 102 VAL A CA 1
ATOM 775 C C . VAL A 1 102 ? -5.250 -12.075 9.604 1.00 98.50 102 VAL A C 1
ATOM 777 O O . VAL A 1 102 ? -4.650 -12.273 10.661 1.00 98.50 102 VAL A O 1
ATOM 780 N N . MET A 1 103 ? -5.628 -10.848 9.227 1.00 98.12 103 MET A N 1
ATOM 781 C CA . MET A 1 103 ? -5.401 -9.638 10.025 1.00 98.12 103 MET A CA 1
ATOM 782 C C . MET A 1 103 ? -5.959 -9.796 11.441 1.00 98.12 103 MET A C 1
ATOM 784 O O . MET A 1 103 ? -5.258 -9.536 12.419 1.00 98.12 103 MET A O 1
ATOM 788 N N . ASN A 1 104 ? -7.206 -10.260 11.566 1.00 97.94 104 ASN A N 1
ATOM 789 C CA . ASN A 1 104 ? -7.843 -10.453 12.864 1.00 97.94 104 ASN A CA 1
ATOM 790 C C . ASN A 1 104 ? -7.196 -11.556 13.707 1.00 97.94 104 ASN A C 1
ATOM 792 O O . ASN A 1 104 ? -7.160 -11.461 14.935 1.00 97.94 104 ASN A O 1
ATOM 796 N N . PHE A 1 105 ? -6.713 -12.613 13.061 1.00 97.56 105 PHE A N 1
ATOM 797 C CA . PHE A 1 105 ? -6.012 -13.693 13.737 1.00 97.56 105 PHE A CA 1
ATOM 798 C C . PHE A 1 105 ? -4.656 -13.226 14.287 1.00 97.56 105 PHE A C 1
ATOM 800 O O . PHE A 1 105 ? -4.366 -13.438 15.466 1.00 97.56 105 PHE A O 1
ATOM 807 N N . LEU A 1 106 ? -3.852 -12.548 13.463 1.00 97.31 106 LEU A N 1
ATOM 808 C CA . LEU A 1 106 ? -2.487 -12.148 13.811 1.00 97.31 106 LEU A CA 1
ATOM 809 C C . LEU A 1 106 ? -2.434 -10.993 14.817 1.00 97.31 106 LEU A C 1
ATOM 811 O O . LEU A 1 106 ? -1.647 -11.060 15.763 1.00 97.31 106 LEU A O 1
ATOM 815 N N . LYS A 1 107 ? -3.306 -9.980 14.683 1.00 95.19 107 LYS A N 1
ATOM 816 C CA . LYS A 1 107 ? -3.310 -8.795 15.568 1.00 95.19 107 LYS A CA 1
ATOM 817 C C . LYS A 1 107 ? -3.475 -9.115 17.054 1.00 95.19 107 LYS A C 1
ATOM 819 O O . LYS A 1 107 ? -3.111 -8.305 17.895 1.00 95.19 107 LYS A O 1
ATOM 824 N N . LYS A 1 108 ? -4.044 -10.279 17.385 1.00 92.56 108 LYS A N 1
ATOM 825 C CA . LYS A 1 108 ? -4.223 -10.743 18.769 1.00 92.56 108 LYS A CA 1
ATOM 826 C C . LYS A 1 108 ? -2.909 -11.183 19.422 1.00 92.56 108 LYS A C 1
ATOM 828 O O . LYS A 1 108 ? -2.901 -11.450 20.616 1.00 92.56 108 LYS A O 1
ATOM 833 N N . ARG A 1 109 ? -1.833 -11.327 18.642 1.00 93.69 109 ARG A N 1
ATOM 834 C CA . ARG A 1 109 ? -0.548 -11.891 19.078 1.00 93.69 109 ARG A CA 1
ATOM 835 C C . ARG A 1 109 ? 0.619 -10.947 18.814 1.00 93.69 109 ARG A C 1
ATOM 837 O O . ARG A 1 109 ? 1.467 -10.787 19.681 1.00 93.69 109 ARG A O 1
ATOM 844 N N . ILE A 1 110 ? 0.659 -10.338 17.630 1.00 93.25 110 ILE A N 1
ATOM 845 C CA . ILE A 1 110 ? 1.736 -9.444 17.185 1.00 93.25 110 ILE A CA 1
ATOM 846 C C . ILE A 1 110 ? 1.168 -8.323 16.305 1.00 93.25 110 ILE A C 1
ATOM 848 O O . ILE A 1 110 ? 0.106 -8.516 15.710 1.00 93.25 110 ILE A O 1
ATOM 852 N N . PRO A 1 111 ? 1.862 -7.178 16.156 1.00 92.31 111 PRO A N 1
ATOM 853 C CA . PRO A 1 111 ? 1.547 -6.210 15.112 1.00 92.31 111 PRO A CA 1
ATOM 854 C C . PRO A 1 111 ? 1.657 -6.894 13.739 1.00 92.31 111 PRO A C 1
ATOM 856 O O . PRO A 1 111 ? 2.754 -7.281 13.339 1.00 92.31 111 PRO A O 1
ATOM 859 N N . PRO A 1 112 ? 0.543 -7.090 13.014 1.00 94.19 112 PRO A N 1
ATOM 860 C CA . PRO A 1 112 ? 0.550 -7.912 11.807 1.00 94.19 112 PRO A CA 1
ATOM 861 C C . PRO A 1 112 ? 1.144 -7.172 10.606 1.00 94.19 112 PRO A C 1
ATOM 863 O O . PRO A 1 112 ? 1.536 -7.815 9.632 1.00 94.19 112 PRO A O 1
ATOM 866 N N . PHE A 1 113 ? 1.202 -5.836 10.659 1.00 96.12 113 PHE A N 1
ATOM 867 C CA . PHE A 1 113 ? 1.586 -4.986 9.532 1.00 96.12 113 PHE A CA 1
ATOM 868 C C . PHE A 1 113 ? 0.845 -5.422 8.253 1.00 96.12 113 PHE A C 1
ATOM 870 O O . PHE A 1 113 ? -0.349 -5.728 8.302 1.00 96.12 113 PHE A O 1
ATOM 877 N N . THR A 1 114 ? 1.546 -5.476 7.123 1.00 97.50 114 THR A N 1
ATOM 878 C CA . THR A 1 114 ? 1.031 -5.915 5.822 1.00 97.50 114 THR A CA 1
ATOM 879 C C . THR A 1 114 ? 1.187 -7.422 5.583 1.00 97.50 114 THR A C 1
ATOM 881 O O . THR A 1 114 ? 0.931 -7.899 4.479 1.00 97.50 114 THR A O 1
ATOM 884 N N . SER A 1 115 ? 1.569 -8.213 6.597 1.00 97.88 115 SER A N 1
ATOM 885 C CA . SER A 1 115 ? 1.701 -9.670 6.435 1.00 97.88 115 SER A CA 1
ATOM 886 C C . SER A 1 115 ? 0.407 -10.379 5.999 1.00 97.88 115 SER A C 1
ATOM 888 O O . SER A 1 115 ? 0.517 -11.283 5.168 1.00 97.88 115 SER A O 1
ATOM 890 N N . PRO A 1 116 ? -0.815 -9.979 6.433 1.00 98.56 116 PRO A N 1
ATOM 891 C CA . PRO A 1 116 ? -2.043 -10.579 5.912 1.00 98.56 116 PRO A CA 1
ATOM 892 C C . PRO A 1 116 ? -2.188 -10.402 4.400 1.00 98.56 116 PRO A C 1
ATOM 894 O O . PRO A 1 116 ? -2.546 -11.348 3.705 1.00 98.56 116 PRO A O 1
ATOM 897 N N . PHE A 1 117 ? -1.876 -9.211 3.888 1.00 98.56 117 PHE A N 1
ATOM 898 C CA . PHE A 1 117 ? -1.835 -8.935 2.457 1.00 98.56 117 PHE A CA 1
ATOM 899 C C . PHE A 1 117 ? -0.817 -9.834 1.737 1.00 98.56 117 PHE A C 1
ATOM 901 O O . PHE A 1 117 ? -1.177 -10.477 0.752 1.00 98.56 117 PHE A O 1
ATOM 908 N N . VAL A 1 118 ? 0.426 -9.911 2.229 1.00 98.44 118 VAL A N 1
ATOM 909 C CA . VAL A 1 118 ? 1.506 -10.669 1.568 1.00 98.44 118 VAL A CA 1
ATOM 910 C C . VAL A 1 118 ? 1.154 -12.154 1.469 1.00 98.44 118 VAL A C 1
ATOM 912 O O . VAL A 1 118 ? 1.200 -12.726 0.382 1.00 98.44 118 VAL A O 1
ATOM 915 N N . ILE A 1 119 ? 0.738 -12.762 2.585 1.00 98.56 119 ILE A N 1
ATOM 916 C CA . ILE A 1 119 ? 0.403 -14.192 2.655 1.00 98.56 119 ILE A CA 1
ATOM 917 C C . ILE A 1 119 ? -0.730 -14.532 1.681 1.00 98.56 119 ILE A C 1
ATOM 919 O O . ILE A 1 119 ? -0.637 -15.501 0.927 1.00 98.56 119 ILE A O 1
ATOM 923 N N . ILE A 1 120 ? -1.800 -13.732 1.685 1.00 98.69 120 ILE A N 1
ATOM 924 C CA . ILE A 1 120 ? -2.966 -13.989 0.836 1.00 98.69 120 ILE A CA 1
ATOM 925 C C . ILE A 1 120 ? -2.656 -13.729 -0.634 1.00 98.69 120 ILE A C 1
ATOM 927 O O . ILE A 1 120 ? -3.059 -14.515 -1.486 1.00 98.69 120 ILE A O 1
ATOM 931 N N . THR A 1 121 ? -1.899 -12.683 -0.948 1.00 98.00 121 THR A N 1
ATOM 932 C CA . THR A 1 121 ? -1.537 -12.370 -2.333 1.00 98.00 121 THR A CA 1
ATOM 933 C C . THR A 1 121 ? -0.653 -13.456 -2.936 1.00 98.00 121 THR A C 1
ATOM 935 O O . THR A 1 121 ? -0.907 -13.874 -4.061 1.00 98.00 121 THR A O 1
ATOM 938 N N . TRP A 1 122 ? 0.321 -13.989 -2.190 1.00 98.31 122 TRP A N 1
ATOM 939 C CA . TRP A 1 122 ? 1.102 -15.143 -2.648 1.00 98.31 122 TRP A CA 1
ATOM 940 C C . TRP A 1 122 ? 0.215 -16.355 -2.918 1.00 98.31 122 TRP A C 1
ATOM 942 O O . TRP A 1 122 ? 0.307 -16.946 -3.992 1.00 98.31 122 TRP A O 1
ATOM 952 N N . LEU A 1 123 ? -0.688 -16.691 -1.990 1.00 98.44 123 LEU A N 1
ATOM 953 C CA . LEU A 1 123 ? -1.629 -17.795 -2.176 1.00 98.44 123 LEU A CA 1
ATOM 954 C C . LEU A 1 123 ? -2.472 -17.614 -3.448 1.00 98.44 123 LEU A C 1
ATOM 956 O O . LEU A 1 123 ? -2.622 -18.561 -4.222 1.00 98.44 123 LEU A O 1
ATOM 960 N N . LEU A 1 124 ? -2.996 -16.409 -3.685 1.00 97.94 124 LEU A N 1
ATOM 961 C CA . LEU A 1 124 ? -3.780 -16.100 -4.880 1.00 97.94 124 LEU A CA 1
ATOM 962 C C . LEU A 1 124 ? -2.946 -16.194 -6.155 1.00 97.94 124 LEU A C 1
ATOM 964 O O . LEU A 1 124 ? -3.400 -16.823 -7.105 1.00 97.94 124 LEU A O 1
ATOM 968 N N . ILE A 1 125 ? -1.734 -15.632 -6.174 1.00 96.69 125 ILE A N 1
ATOM 969 C CA . ILE A 1 125 ? -0.830 -15.706 -7.329 1.00 96.69 125 ILE A CA 1
ATOM 970 C C . ILE A 1 125 ? -0.544 -17.168 -7.682 1.00 96.69 125 ILE A C 1
ATOM 972 O O . ILE A 1 125 ? -0.744 -17.567 -8.827 1.00 96.69 125 ILE A O 1
ATOM 976 N N . TYR A 1 126 ? -0.149 -17.994 -6.707 1.00 97.38 126 TYR A N 1
ATOM 977 C CA . TYR A 1 126 ? 0.111 -19.415 -6.954 1.00 97.38 126 TYR A CA 1
ATOM 978 C C . TYR A 1 126 ? -1.140 -20.160 -7.417 1.00 97.38 126 TYR A C 1
ATOM 980 O O . TYR A 1 126 ? -1.058 -20.989 -8.318 1.00 97.38 126 TYR A O 1
ATOM 988 N N . THR A 1 127 ? -2.304 -19.851 -6.848 1.00 97.44 127 THR A N 1
ATOM 989 C CA . THR A 1 127 ? -3.567 -20.481 -7.253 1.00 97.44 127 THR A CA 1
ATOM 990 C C . THR A 1 127 ? -3.932 -20.109 -8.691 1.00 97.44 127 THR A C 1
ATOM 992 O O . THR A 1 127 ? -4.257 -20.981 -9.494 1.00 97.44 127 THR A O 1
ATOM 995 N N . LEU A 1 128 ? -3.844 -18.828 -9.048 1.00 97.31 128 LEU A N 1
ATOM 996 C CA . LEU A 1 128 ? -4.160 -18.349 -10.392 1.00 97.31 128 LEU A CA 1
ATOM 997 C C . LEU A 1 128 ? -3.196 -18.924 -11.435 1.00 97.31 128 LEU A C 1
ATOM 999 O O . LEU A 1 128 ? -3.652 -19.399 -12.471 1.00 97.31 128 LEU A O 1
ATOM 1003 N N . LEU A 1 129 ? -1.896 -18.969 -11.134 1.00 96.69 129 LEU A N 1
ATOM 1004 C CA . LEU A 1 129 ? -0.885 -19.495 -12.053 1.00 96.69 129 LEU A CA 1
ATOM 1005 C C . LEU A 1 129 ? -0.932 -21.018 -12.195 1.00 96.69 129 LEU A C 1
ATOM 1007 O O . LEU A 1 129 ? -0.873 -21.529 -13.308 1.00 96.69 129 LEU A O 1
ATOM 1011 N N . LEU A 1 130 ? -1.006 -21.753 -11.083 1.00 96.44 130 LEU A N 1
ATOM 1012 C CA . LEU A 1 130 ? -0.816 -23.207 -11.090 1.00 96.44 130 LEU A CA 1
ATOM 1013 C C . LEU A 1 130 ? -2.125 -23.981 -11.259 1.00 96.44 130 LEU A C 1
ATOM 1015 O O . LEU A 1 130 ? -2.118 -25.057 -11.851 1.00 96.44 130 LEU A O 1
ATOM 1019 N N . VAL A 1 131 ? -3.241 -23.455 -10.743 1.00 95.56 131 VAL A N 1
ATOM 1020 C CA . VAL A 1 131 ? -4.546 -24.138 -10.782 1.00 95.56 131 VAL A CA 1
ATOM 1021 C C . VAL A 1 131 ? -5.394 -23.620 -11.937 1.00 95.56 131 VAL A C 1
ATOM 1023 O O . VAL A 1 131 ? -5.887 -24.412 -12.734 1.00 95.56 131 VAL A O 1
ATOM 1026 N N . PHE A 1 132 ? -5.545 -22.298 -12.052 1.00 93.81 132 PHE A N 1
ATOM 1027 C CA . PHE A 1 132 ? -6.353 -21.687 -13.116 1.00 93.81 132 PHE A CA 1
ATOM 1028 C C . PHE A 1 132 ? -5.578 -21.441 -14.415 1.00 93.81 132 PHE A C 1
ATOM 1030 O O . PHE A 1 132 ? -6.197 -21.069 -15.409 1.00 93.81 132 PHE A O 1
ATOM 1037 N N . GLN A 1 133 ? -4.254 -21.650 -14.416 1.00 94.88 133 GLN A N 1
ATOM 1038 C CA . GLN A 1 133 ? -3.371 -21.422 -15.568 1.00 94.88 133 GLN A CA 1
ATOM 1039 C C . GLN A 1 133 ? -3.522 -20.014 -16.168 1.00 94.88 133 GLN A C 1
ATOM 1041 O O . GLN A 1 133 ? -3.391 -19.815 -17.375 1.00 94.88 133 GLN A O 1
ATOM 1046 N N . TYR A 1 134 ? -3.815 -19.028 -15.316 1.00 93.69 134 TYR A N 1
ATOM 1047 C CA . TYR A 1 134 ? -4.019 -17.646 -15.722 1.00 93.69 134 TYR A CA 1
ATOM 1048 C C . TYR A 1 134 ? -2.683 -16.887 -15.687 1.00 93.69 134 TYR A C 1
ATOM 1050 O O . TYR A 1 134 ? -2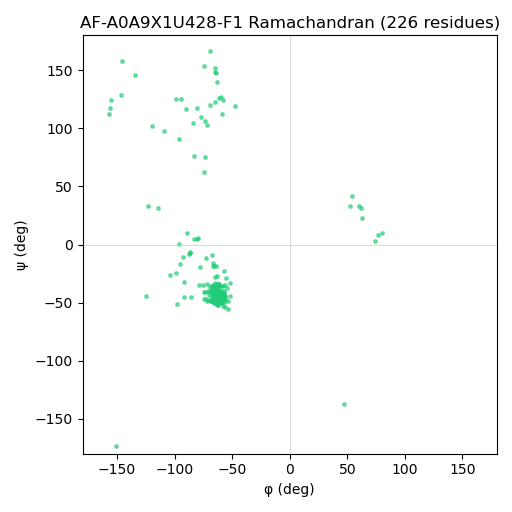.091 -16.784 -14.610 1.00 93.69 134 TYR A O 1
ATOM 1058 N N . PRO A 1 135 ? -2.172 -16.384 -16.826 1.00 94.25 135 PRO A N 1
ATOM 1059 C CA . PRO A 1 135 ? -0.820 -15.837 -16.911 1.00 94.25 135 PRO A CA 1
ATOM 1060 C C . PRO A 1 135 ? -0.703 -14.456 -16.257 1.00 94.25 135 PRO A C 1
ATOM 1062 O O . PRO A 1 135 ? -1.668 -13.692 -16.201 1.00 94.25 135 PRO A O 1
ATOM 1065 N N . LEU A 1 136 ? 0.509 -14.121 -15.804 1.00 95.06 136 LEU A N 1
ATOM 1066 C CA . LEU A 1 136 ? 0.837 -12.756 -15.390 1.00 95.06 136 LEU A CA 1
ATOM 1067 C C . LEU A 1 136 ? 0.775 -11.801 -16.588 1.00 95.06 136 LEU A C 1
ATOM 1069 O O . LEU A 1 136 ? 1.123 -12.179 -17.711 1.00 95.06 136 LEU A O 1
ATOM 1073 N N . ILE A 1 137 ? 0.414 -10.544 -16.331 1.00 93.31 137 ILE A N 1
ATOM 1074 C CA . ILE A 1 137 ? 0.570 -9.465 -17.308 1.00 93.31 137 ILE A CA 1
ATOM 1075 C C . ILE A 1 137 ? 2.055 -9.354 -17.668 1.00 93.31 137 ILE A C 1
ATOM 1077 O O . ILE A 1 137 ? 2.923 -9.230 -16.802 1.00 93.31 137 ILE A O 1
ATOM 1081 N N . SER A 1 138 ? 2.345 -9.403 -18.967 1.00 82.94 138 SER A N 1
ATOM 1082 C CA . SER A 1 138 ? 3.694 -9.185 -19.479 1.00 82.94 138 SER A CA 1
ATOM 1083 C C . SER A 1 138 ? 3.969 -7.690 -19.556 1.00 82.94 138 SER A C 1
ATOM 1085 O O . SER A 1 138 ? 3.312 -6.970 -20.306 1.00 82.94 138 SER A O 1
ATOM 1087 N N . TYR A 1 139 ? 4.954 -7.227 -18.796 1.00 71.88 139 TYR A N 1
ATOM 1088 C CA . TYR A 1 139 ? 5.455 -5.864 -18.899 1.00 71.88 139 TYR A CA 1
ATOM 1089 C C . TYR A 1 139 ? 6.661 -5.843 -19.832 1.00 71.88 139 TYR A C 1
ATOM 1091 O O . TYR A 1 139 ? 7.628 -6.570 -19.613 1.00 71.88 139 TYR A O 1
ATOM 1099 N N . SER A 1 140 ? 6.616 -4.996 -20.859 1.00 67.38 140 SER A N 1
ATOM 1100 C CA . SER A 1 140 ? 7.804 -4.660 -21.643 1.00 67.38 140 SER A CA 1
ATOM 1101 C C . SER A 1 140 ? 8.630 -3.664 -20.830 1.00 67.38 140 SER A C 1
ATOM 1103 O O . SER A 1 140 ? 8.174 -2.530 -20.658 1.00 67.38 140 SER A O 1
ATOM 1105 N N . PRO A 1 141 ? 9.808 -4.039 -20.300 1.00 60.09 141 PRO A N 1
ATOM 1106 C CA . PRO A 1 141 ? 10.608 -3.099 -19.536 1.00 60.09 141 PRO A CA 1
ATOM 1107 C C . PRO A 1 141 ? 11.072 -1.978 -20.467 1.00 60.09 141 PRO A C 1
ATOM 1109 O O . PRO A 1 141 ? 11.738 -2.228 -21.473 1.00 60.09 141 PRO A O 1
ATOM 1112 N N . ILE A 1 142 ? 10.741 -0.732 -20.127 1.00 64.38 142 ILE A N 1
ATOM 1113 C CA . ILE A 1 142 ? 11.469 0.411 -20.672 1.00 64.38 142 ILE A CA 1
ATOM 1114 C C . ILE A 1 142 ? 12.826 0.368 -19.980 1.00 64.38 142 ILE A C 1
ATOM 1116 O O . ILE A 1 142 ? 12.942 0.681 -18.797 1.00 64.38 142 ILE A O 1
ATOM 1120 N N . SER A 1 143 ? 13.845 -0.099 -20.694 1.00 68.38 143 SER A N 1
ATOM 1121 C CA . SER A 1 143 ? 15.207 -0.186 -20.182 1.00 68.38 143 SER A CA 1
ATOM 1122 C C . SER A 1 143 ? 15.821 1.211 -20.106 1.00 68.38 143 SER A C 1
ATOM 1124 O O . SER A 1 143 ? 16.627 1.591 -20.954 1.00 68.38 143 SER A O 1
ATOM 1126 N N . ASP A 1 144 ? 15.415 1.992 -19.105 1.00 75.25 144 ASP A N 1
ATOM 1127 C CA . ASP A 1 144 ? 16.153 3.186 -18.718 1.00 75.25 144 ASP A CA 1
ATOM 1128 C C . ASP A 1 144 ? 17.419 2.738 -17.987 1.00 75.25 144 ASP A C 1
ATOM 1130 O O . ASP A 1 144 ? 17.381 2.209 -16.870 1.00 75.25 144 ASP A O 1
ATOM 1134 N N . THR A 1 145 ? 18.546 2.867 -18.677 1.00 83.38 145 THR A N 1
ATOM 1135 C CA . THR A 1 145 ? 19.863 2.481 -18.172 1.00 83.38 145 THR A CA 1
ATOM 1136 C C . THR A 1 145 ? 20.535 3.605 -17.393 1.00 83.38 145 THR A C 1
ATOM 1138 O O . THR A 1 145 ? 21.587 3.384 -16.795 1.00 83.38 145 THR A O 1
ATOM 1141 N N . THR A 1 146 ? 19.970 4.815 -17.399 1.00 92.56 146 THR A N 1
ATOM 1142 C CA . THR A 1 146 ? 20.549 5.970 -16.719 1.00 92.56 146 THR A CA 1
ATOM 1143 C C . THR A 1 146 ? 19.867 6.171 -15.376 1.00 92.56 146 THR A C 1
ATOM 1145 O O . THR A 1 146 ? 18.651 6.292 -15.281 1.00 92.56 146 THR A O 1
ATOM 1148 N N . PHE A 1 147 ? 20.653 6.226 -14.302 1.00 93.88 147 PHE A N 1
ATOM 1149 C CA . PHE A 1 147 ? 20.107 6.490 -12.975 1.00 93.88 147 PHE A CA 1
ATOM 1150 C C . PHE A 1 147 ? 19.421 7.864 -12.919 1.00 93.88 147 PHE A C 1
ATOM 1152 O O . PHE A 1 147 ? 20.028 8.893 -13.222 1.00 93.88 147 PHE A O 1
ATOM 1159 N N . ASN A 1 148 ? 18.166 7.875 -12.477 1.00 95.12 148 ASN A N 1
ATOM 1160 C CA . ASN A 1 148 ? 17.353 9.062 -12.279 1.00 95.12 148 ASN A CA 1
ATOM 1161 C C . ASN A 1 148 ? 16.945 9.149 -10.807 1.00 95.12 148 ASN A C 1
ATOM 1163 O O . ASN A 1 148 ? 16.010 8.491 -10.354 1.00 95.12 148 ASN A O 1
ATOM 1167 N N . PHE A 1 149 ? 17.636 10.015 -10.067 1.00 96.06 149 PHE A N 1
ATOM 1168 C CA . PHE A 1 149 ? 17.415 10.197 -8.634 1.00 96.06 149 PHE A CA 1
ATOM 1169 C C . PHE A 1 149 ? 15.969 10.581 -8.286 1.00 96.06 149 PHE A C 1
ATOM 1171 O O . PHE A 1 149 ? 15.405 10.059 -7.326 1.00 96.06 149 PHE A O 1
ATOM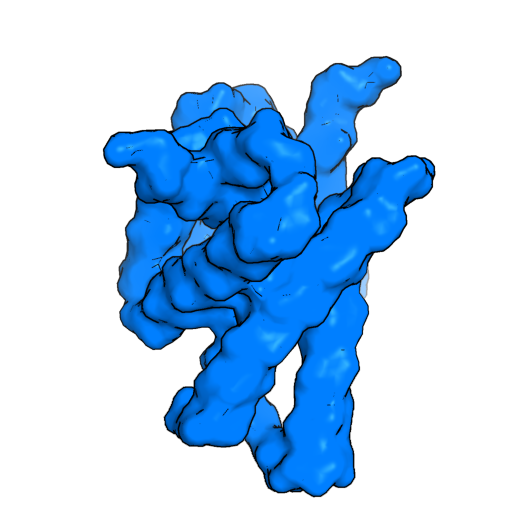 1178 N N . VAL A 1 150 ? 15.351 11.474 -9.067 1.00 96.56 150 VAL A N 1
ATOM 1179 C CA . VAL A 1 150 ? 13.978 11.935 -8.810 1.00 96.56 150 VAL A CA 1
ATOM 1180 C C . VAL A 1 150 ? 12.986 10.795 -9.017 1.00 96.56 150 VAL A C 1
ATOM 1182 O O . VAL A 1 150 ? 12.102 10.604 -8.181 1.00 96.56 150 VAL A O 1
ATOM 1185 N N . ALA A 1 151 ? 13.153 10.020 -10.092 1.00 96.62 151 ALA A N 1
ATOM 1186 C CA . ALA A 1 151 ? 12.333 8.842 -10.347 1.00 96.62 151 ALA A CA 1
ATOM 1187 C C . ALA A 1 151 ? 12.512 7.798 -9.241 1.00 96.62 151 ALA A C 1
ATOM 1189 O O . ALA A 1 151 ? 11.526 7.410 -8.628 1.00 96.62 151 ALA A O 1
ATOM 1190 N N . ALA A 1 152 ? 13.754 7.435 -8.909 1.00 97.00 152 ALA A N 1
ATOM 1191 C CA . ALA A 1 152 ? 14.055 6.435 -7.889 1.00 97.00 152 ALA A CA 1
ATOM 1192 C C . ALA A 1 152 ? 13.425 6.773 -6.530 1.00 97.00 152 ALA A C 1
ATOM 1194 O O . ALA A 1 152 ? 12.732 5.950 -5.926 1.00 97.00 152 ALA A O 1
ATOM 1195 N N . VAL A 1 153 ? 13.601 8.014 -6.066 1.00 98.12 153 VAL A N 1
ATOM 1196 C CA . VAL A 1 153 ? 13.052 8.458 -4.781 1.00 98.12 153 VAL A CA 1
ATOM 1197 C C . VAL A 1 153 ? 11.533 8.576 -4.842 1.00 98.12 153 VAL A C 1
ATOM 1199 O O . VAL A 1 153 ? 10.864 8.056 -3.954 1.00 98.12 153 VAL A O 1
ATOM 1202 N N . SER A 1 154 ? 10.964 9.219 -5.868 1.00 98.38 154 SER A N 1
ATOM 1203 C CA . SER A 1 154 ? 9.510 9.413 -5.940 1.00 98.38 154 SER A CA 1
ATOM 1204 C C . SER A 1 154 ? 8.764 8.094 -6.140 1.00 98.38 154 SER A C 1
ATOM 1206 O O . SER A 1 154 ? 7.830 7.785 -5.398 1.00 98.38 154 SER A O 1
ATOM 1208 N N . ASN A 1 155 ? 9.213 7.262 -7.081 1.00 98.12 155 ASN A N 1
ATOM 1209 C CA . ASN A 1 155 ? 8.602 5.963 -7.342 1.00 98.12 155 ASN A CA 1
ATOM 1210 C C . ASN A 1 155 ? 8.724 5.035 -6.131 1.00 98.12 155 ASN A C 1
ATOM 1212 O O . ASN A 1 155 ? 7.826 4.234 -5.917 1.00 98.12 155 ASN A O 1
ATOM 1216 N N . SER A 1 156 ? 9.737 5.185 -5.266 1.00 98.56 156 SER A N 1
ATOM 1217 C CA . SER A 1 156 ? 9.793 4.428 -4.005 1.00 98.56 156 SER A CA 1
ATOM 1218 C C . SER A 1 156 ? 8.561 4.658 -3.122 1.00 98.56 156 SER A C 1
ATOM 1220 O O . SER A 1 156 ? 8.092 3.721 -2.482 1.00 98.56 156 SER A O 1
ATOM 1222 N N . PHE A 1 157 ? 7.996 5.872 -3.103 1.00 98.69 157 PHE A N 1
ATOM 1223 C CA . PHE A 1 157 ? 6.734 6.129 -2.400 1.00 98.69 157 PHE A CA 1
ATOM 1224 C C . PHE A 1 157 ? 5.565 5.434 -3.093 1.00 98.69 157 PHE A C 1
ATOM 1226 O O . PHE A 1 157 ? 4.787 4.747 -2.434 1.00 98.69 157 PHE A O 1
ATOM 1233 N N . GLY A 1 158 ? 5.448 5.584 -4.414 1.00 98.31 158 GLY A N 1
ATOM 1234 C CA . GLY A 1 158 ? 4.360 4.979 -5.182 1.00 98.31 158 GLY A CA 1
ATOM 1235 C C . GLY A 1 158 ? 4.368 3.445 -5.132 1.00 98.31 158 GLY A C 1
ATOM 1236 O O . GLY A 1 158 ? 3.315 2.823 -4.974 1.00 98.31 158 GLY A O 1
ATOM 1237 N N . GLN A 1 159 ? 5.549 2.822 -5.150 1.00 98.31 159 GLN A N 1
ATOM 1238 C CA . GLN A 1 159 ? 5.717 1.368 -5.106 1.00 98.31 159 GLN A CA 1
ATOM 1239 C C . GLN A 1 159 ? 5.229 0.722 -3.811 1.00 98.31 159 GLN A C 1
ATOM 1241 O O . GLN A 1 159 ? 4.900 -0.461 -3.819 1.00 98.31 159 GLN A O 1
ATOM 1246 N N . VAL A 1 160 ? 5.062 1.485 -2.723 1.00 98.25 160 VAL A N 1
ATOM 1247 C CA . VAL A 1 160 ? 4.393 0.976 -1.511 1.00 98.25 160 VAL A CA 1
ATOM 1248 C C . VAL A 1 160 ? 2.989 0.439 -1.831 1.00 98.25 160 VAL A C 1
ATOM 1250 O O . VAL A 1 160 ? 2.511 -0.478 -1.166 1.00 98.25 160 VAL A O 1
ATOM 1253 N N . MET A 1 161 ? 2.337 0.982 -2.865 1.00 98.50 161 MET A N 1
ATOM 1254 C CA . MET A 1 161 ? 1.052 0.508 -3.380 1.00 98.50 161 MET A CA 1
ATOM 1255 C C . MET A 1 161 ? 1.119 0.148 -4.870 1.00 98.50 161 MET A C 1
ATOM 1257 O O . MET A 1 161 ? 0.126 0.327 -5.568 1.00 98.50 161 MET A O 1
ATOM 1261 N N . PHE A 1 162 ? 2.257 -0.351 -5.367 1.00 97.69 162 PHE A N 1
ATOM 1262 C CA . PHE A 1 162 ? 2.430 -0.797 -6.763 1.00 97.69 162 PHE A CA 1
ATOM 1263 C C . PHE A 1 162 ? 2.243 0.304 -7.825 1.00 9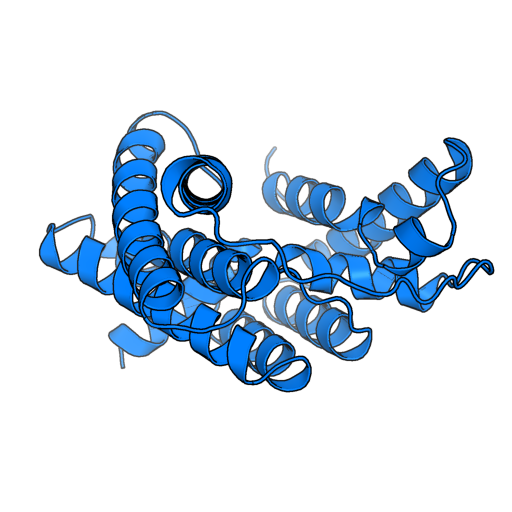7.69 162 PHE A C 1
ATOM 1265 O O . PHE A 1 162 ? 1.757 0.041 -8.923 1.00 97.69 162 PHE A O 1
ATOM 1272 N N . GLN A 1 163 ? 2.574 1.557 -7.499 1.00 97.81 163 GLN A N 1
ATOM 1273 C CA . GLN A 1 163 ? 2.419 2.696 -8.408 1.00 97.81 163 GLN A CA 1
ATOM 1274 C C . GLN A 1 163 ? 3.781 3.206 -8.898 1.00 97.81 163 GLN A C 1
ATOM 1276 O O . GLN A 1 163 ? 4.430 4.008 -8.229 1.00 97.81 163 GLN A O 1
ATOM 1281 N N . GLU A 1 164 ? 4.207 2.783 -10.088 1.00 95.25 164 GLU A N 1
ATOM 1282 C CA . GLU A 1 164 ? 5.407 3.320 -10.744 1.00 95.25 164 GLU A CA 1
ATOM 1283 C C . GLU A 1 164 ? 5.089 4.623 -11.495 1.00 95.25 164 GLU A C 1
ATOM 1285 O O . GLU A 1 164 ? 4.918 4.648 -12.712 1.00 95.25 164 GLU A O 1
ATOM 1290 N N . ASN A 1 165 ? 4.943 5.725 -10.758 1.00 96.94 165 ASN A N 1
ATOM 1291 C CA . ASN A 1 165 ? 4.657 7.031 -11.342 1.00 96.94 165 ASN A CA 1
ATOM 1292 C C . ASN A 1 165 ? 5.133 8.165 -10.432 1.00 96.94 165 ASN A C 1
ATOM 1294 O O . ASN A 1 165 ? 4.696 8.281 -9.284 1.00 96.94 165 ASN A O 1
ATOM 1298 N N . ILE A 1 166 ? 5.968 9.055 -10.979 1.00 97.94 166 ILE A N 1
ATOM 1299 C CA . ILE A 1 166 ? 6.602 10.136 -10.214 1.00 97.94 166 ILE A CA 1
ATOM 1300 C C . ILE A 1 166 ? 5.557 11.014 -9.526 1.00 97.94 166 ILE A C 1
ATOM 1302 O O . ILE A 1 166 ? 5.716 11.344 -8.355 1.00 97.94 166 ILE A O 1
ATOM 1306 N N . ILE A 1 167 ? 4.479 11.381 -10.216 1.00 98.50 167 ILE A N 1
ATOM 1307 C CA . ILE A 1 167 ? 3.447 12.270 -9.666 1.00 98.50 167 ILE A CA 1
ATOM 1308 C C . ILE A 1 167 ? 2.664 11.561 -8.558 1.00 98.50 167 ILE A C 1
ATOM 1310 O O . ILE A 1 167 ? 2.359 12.164 -7.530 1.00 98.50 167 ILE A O 1
ATOM 1314 N N . THR A 1 168 ? 2.412 10.263 -8.712 1.00 98.50 168 THR A N 1
ATOM 1315 C CA . THR A 1 168 ? 1.778 9.446 -7.665 1.00 98.50 168 THR A CA 1
ATOM 1316 C C . THR A 1 168 ? 2.652 9.348 -6.421 1.00 98.50 168 THR A C 1
ATOM 1318 O O . THR A 1 168 ? 2.160 9.526 -5.307 1.00 98.50 168 THR A O 1
ATOM 1321 N N . GLY A 1 169 ? 3.963 9.173 -6.600 1.00 98.56 169 GLY A N 1
ATOM 1322 C CA . GLY A 1 169 ? 4.937 9.242 -5.514 1.00 98.56 169 GLY A CA 1
ATOM 1323 C C . GLY A 1 169 ? 4.895 10.572 -4.754 1.00 98.56 169 GLY A C 1
ATOM 1324 O O . GLY A 1 169 ? 4.876 10.584 -3.522 1.00 98.56 169 GLY A O 1
ATOM 1325 N N . LEU A 1 170 ? 4.770 11.696 -5.469 1.00 98.56 170 LEU A N 1
ATOM 1326 C CA . LEU A 1 170 ? 4.624 13.023 -4.859 1.00 98.56 170 LEU A CA 1
ATOM 1327 C C . LEU A 1 170 ? 3.302 13.177 -4.093 1.00 98.56 170 LEU A C 1
ATOM 1329 O O . LEU A 1 170 ? 3.305 13.738 -2.995 1.00 98.56 170 LEU A O 1
ATOM 1333 N N . PHE A 1 171 ? 2.187 12.646 -4.610 1.00 98.75 171 PHE A N 1
ATOM 1334 C CA . PHE A 1 171 ? 0.923 12.591 -3.863 1.00 98.75 171 PHE A CA 1
ATOM 1335 C C . PHE A 1 171 ? 1.074 11.805 -2.561 1.00 98.75 171 PHE A C 1
ATOM 1337 O O . PHE A 1 171 ? 0.559 12.226 -1.525 1.00 98.75 171 PHE A O 1
ATOM 1344 N N . PHE A 1 172 ? 1.805 10.692 -2.589 1.00 98.69 172 PHE A N 1
ATOM 1345 C CA . PHE A 1 172 ? 2.011 9.850 -1.415 1.00 98.69 172 PHE A CA 1
ATOM 1346 C C . PHE A 1 172 ? 2.917 10.530 -0.386 1.00 98.69 172 PHE A C 1
ATOM 1348 O O . PHE A 1 172 ? 2.624 10.514 0.811 1.00 98.69 172 PHE A O 1
ATOM 1355 N N . LEU A 1 173 ? 3.976 11.203 -0.835 1.00 98.69 173 LEU A N 1
ATOM 1356 C CA . LEU A 1 173 ? 4.806 12.026 0.038 1.00 98.69 173 LEU A CA 1
ATOM 1357 C C . LEU A 1 173 ? 3.993 13.163 0.680 1.00 98.69 173 LEU A C 1
ATOM 1359 O O . LEU A 1 173 ? 4.103 13.405 1.887 1.00 98.69 173 LEU A O 1
ATOM 1363 N N . LEU A 1 174 ? 3.146 13.842 -0.101 1.00 98.62 174 LEU A N 1
ATOM 1364 C CA . LEU A 1 174 ? 2.257 14.885 0.409 1.00 98.62 174 LEU A CA 1
ATOM 1365 C C . LEU A 1 174 ? 1.267 14.313 1.432 1.00 98.62 174 LEU A C 1
ATOM 1367 O O . LEU A 1 174 ? 1.074 14.907 2.490 1.00 98.62 174 LEU A O 1
ATOM 1371 N N . ALA A 1 175 ? 0.697 13.139 1.162 1.00 98.56 175 ALA A N 1
ATOM 1372 C CA . ALA A 1 175 ? -0.221 12.446 2.059 1.00 98.56 175 ALA A CA 1
ATOM 1373 C C . ALA A 1 175 ? 0.408 12.151 3.427 1.00 98.56 175 ALA A C 1
ATOM 1375 O O . ALA A 1 175 ? -0.222 12.404 4.457 1.00 98.56 175 ALA A O 1
ATOM 1376 N N . ILE A 1 176 ? 1.655 11.670 3.458 1.00 98.44 176 ILE A N 1
ATOM 1377 C CA . ILE A 1 176 ? 2.403 11.455 4.708 1.00 98.44 176 ILE A CA 1
ATOM 1378 C C . ILE A 1 176 ? 2.687 12.803 5.388 1.00 98.44 176 ILE A C 1
ATOM 1380 O O . ILE A 1 176 ? 2.472 12.953 6.590 1.00 98.44 176 ILE A O 1
ATOM 1384 N N . SER A 1 177 ? 3.099 13.816 4.619 1.00 98.12 177 SER A N 1
ATOM 1385 C CA . SER A 1 177 ? 3.437 15.154 5.132 1.00 98.12 177 SER A CA 1
ATOM 1386 C C . SER A 1 177 ? 2.255 15.871 5.789 1.00 98.12 177 SER A C 1
ATOM 1388 O O . SER A 1 177 ? 2.449 16.580 6.777 1.00 98.12 177 SER A O 1
ATOM 1390 N N . VAL A 1 178 ? 1.040 15.677 5.261 1.00 97.56 178 VAL A N 1
ATOM 1391 C CA . VAL A 1 178 ? -0.211 16.215 5.826 1.00 97.56 178 VAL A CA 1
ATOM 1392 C C . VAL A 1 178 ? -0.463 15.680 7.233 1.00 97.56 178 VAL A C 1
ATOM 1394 O O . VAL A 1 178 ? -0.959 16.415 8.083 1.00 97.56 178 VAL A O 1
ATOM 1397 N N . ASN A 1 179 ? -0.107 14.424 7.498 1.00 95.19 179 ASN A N 1
ATOM 1398 C CA . ASN A 1 179 ? -0.276 13.834 8.819 1.00 95.19 179 ASN A CA 1
ATOM 1399 C C . ASN A 1 179 ? 0.910 14.145 9.743 1.00 95.19 179 ASN A C 1
ATOM 1401 O O . ASN A 1 179 ? 0.711 14.510 10.900 1.00 95.19 179 ASN A O 1
ATOM 1405 N N . ASN A 1 180 ? 2.148 14.017 9.248 1.00 96.81 180 ASN A N 1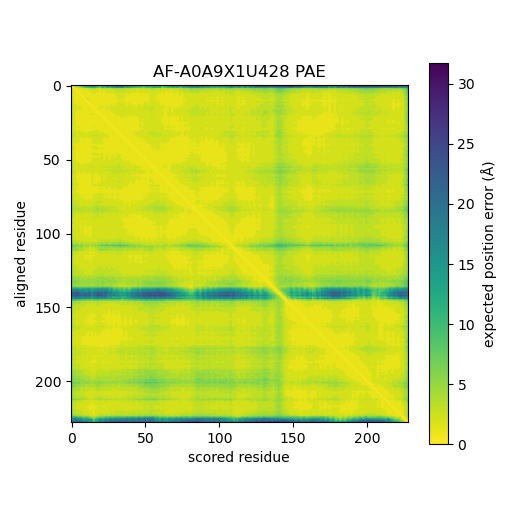
ATOM 1406 C CA . ASN A 1 180 ? 3.351 14.331 10.014 1.00 96.81 180 ASN A CA 1
ATOM 1407 C C . ASN A 1 180 ? 4.559 14.645 9.107 1.00 96.81 180 ASN A C 1
ATOM 1409 O O . ASN A 1 180 ? 5.137 13.764 8.469 1.00 96.81 180 ASN A O 1
ATOM 1413 N N . LYS A 1 181 ? 5.004 15.909 9.114 1.00 96.56 181 LYS A N 1
ATOM 1414 C CA . LYS A 1 181 ? 6.149 16.384 8.312 1.00 96.56 181 LYS A CA 1
ATOM 1415 C C . LYS A 1 181 ? 7.475 15.714 8.676 1.00 96.56 181 LYS A C 1
ATOM 1417 O O . LYS A 1 181 ? 8.296 15.473 7.798 1.00 96.56 181 LYS A O 1
ATOM 1422 N N . LEU A 1 182 ? 7.697 15.418 9.957 1.00 96.62 182 LEU A N 1
ATOM 1423 C CA . LEU A 1 182 ? 8.933 14.774 10.394 1.00 96.62 182 LEU A CA 1
ATOM 1424 C C . LEU A 1 182 ? 8.974 13.324 9.902 1.00 96.62 182 LEU A C 1
ATOM 1426 O O . LEU A 1 182 ? 9.981 12.891 9.356 1.00 96.62 182 LEU A O 1
ATOM 1430 N N . MET A 1 183 ? 7.856 12.604 10.006 1.00 96.25 183 MET A N 1
ATOM 1431 C CA . MET A 1 183 ? 7.714 11.257 9.447 1.00 96.25 183 MET A CA 1
ATOM 1432 C C . MET A 1 183 ? 7.950 11.238 7.930 1.00 96.25 183 MET A C 1
ATOM 1434 O O . MET A 1 183 ? 8.642 10.353 7.434 1.00 96.25 183 MET A O 1
ATOM 1438 N N . ALA A 1 184 ? 7.451 12.243 7.202 1.00 97.81 184 ALA A N 1
ATOM 1439 C CA . ALA A 1 184 ? 7.736 12.400 5.777 1.00 97.81 184 ALA A CA 1
ATOM 1440 C C . ALA A 1 184 ? 9.237 12.598 5.496 1.00 97.81 184 ALA A C 1
ATOM 1442 O O . ALA A 1 184 ? 9.765 11.996 4.565 1.00 97.81 184 ALA A O 1
ATOM 1443 N N . ALA A 1 185 ? 9.951 13.371 6.323 1.00 97.75 185 ALA A N 1
ATOM 1444 C CA . ALA A 1 185 ? 11.400 13.531 6.194 1.00 97.75 185 ALA A CA 1
ATOM 1445 C C . ALA A 1 185 ? 12.159 12.206 6.409 1.00 97.75 185 ALA A C 1
ATOM 1447 O O . ALA A 1 185 ? 13.059 11.888 5.632 1.00 97.75 185 ALA A O 1
ATOM 1448 N N . TYR A 1 186 ? 11.764 11.397 7.401 1.00 96.81 186 TYR A N 1
ATOM 1449 C CA . TYR A 1 186 ? 12.327 10.052 7.599 1.00 96.81 186 TYR A CA 1
ATOM 1450 C C . TYR A 1 186 ? 12.029 9.116 6.423 1.00 96.81 186 TYR A C 1
ATOM 1452 O O . TYR A 1 186 ? 12.910 8.366 6.010 1.00 96.81 186 TYR A O 1
ATOM 1460 N N . ALA A 1 187 ? 10.828 9.195 5.848 1.00 98.06 187 ALA A N 1
ATOM 1461 C CA . ALA A 1 187 ? 10.468 8.424 4.664 1.00 98.06 187 ALA A CA 1
ATOM 1462 C C . ALA A 1 187 ? 11.328 8.806 3.446 1.00 98.06 187 ALA A C 1
ATOM 1464 O O . ALA A 1 187 ? 11.832 7.921 2.759 1.00 98.06 187 ALA A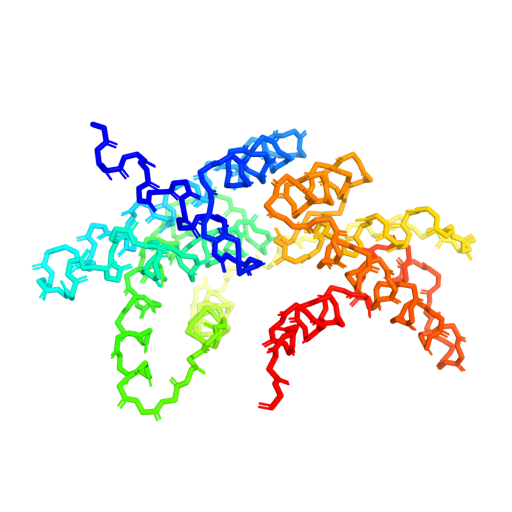 O 1
ATOM 1465 N N . ILE A 1 188 ? 11.566 10.106 3.209 1.00 98.50 188 ILE A N 1
ATOM 1466 C CA . ILE A 1 188 ? 12.480 10.574 2.150 1.00 98.50 188 ILE A CA 1
ATOM 1467 C C . ILE A 1 188 ? 13.887 10.030 2.395 1.00 98.50 188 ILE A C 1
ATOM 1469 O O . ILE A 1 188 ? 14.497 9.468 1.488 1.00 98.50 188 ILE A O 1
ATOM 1473 N N . TYR A 1 189 ? 14.393 10.167 3.623 1.00 98.00 189 TYR A N 1
ATOM 1474 C CA . TYR A 1 189 ? 15.711 9.658 3.992 1.00 98.00 189 TYR A CA 1
ATOM 1475 C C . TYR A 1 189 ? 15.830 8.153 3.722 1.00 98.00 189 TYR A C 1
ATOM 1477 O O . TYR A 1 189 ? 16.802 7.712 3.115 1.00 98.00 189 TYR A O 1
ATOM 1485 N N . ALA A 1 190 ? 14.816 7.370 4.090 1.00 98.12 190 ALA A N 1
ATOM 1486 C CA . ALA A 1 190 ? 14.789 5.933 3.856 1.00 98.12 190 ALA A CA 1
ATOM 1487 C C . ALA A 1 190 ? 14.721 5.565 2.364 1.00 98.12 190 ALA A C 1
ATOM 1489 O O . ALA A 1 190 ? 15.414 4.644 1.936 1.00 98.12 190 ALA A O 1
ATOM 1490 N N . ALA A 1 191 ? 13.944 6.299 1.561 1.00 98.31 191 ALA A N 1
ATOM 1491 C CA . ALA A 1 191 ? 13.877 6.113 0.110 1.00 98.31 191 ALA A CA 1
ATOM 1492 C C . ALA A 1 191 ? 15.234 6.377 -0.567 1.00 98.31 191 ALA A C 1
ATOM 1494 O O . ALA A 1 191 ? 15.679 5.602 -1.420 1.00 98.31 191 ALA A O 1
ATOM 1495 N N . VAL A 1 192 ? 15.915 7.451 -0.149 1.00 98.31 192 VAL A N 1
ATOM 1496 C CA . VAL A 1 192 ? 17.266 7.792 -0.613 1.00 98.31 192 VAL A CA 1
ATOM 1497 C C . VAL A 1 192 ? 18.258 6.713 -0.198 1.00 98.31 192 VAL A C 1
ATOM 1499 O O . VAL A 1 192 ? 18.995 6.221 -1.048 1.00 98.31 192 VAL A O 1
ATOM 1502 N N . LEU A 1 193 ? 18.255 6.299 1.073 1.00 97.62 193 LEU A N 1
ATOM 1503 C CA . LEU A 1 193 ? 19.132 5.231 1.550 1.00 97.62 193 LEU A C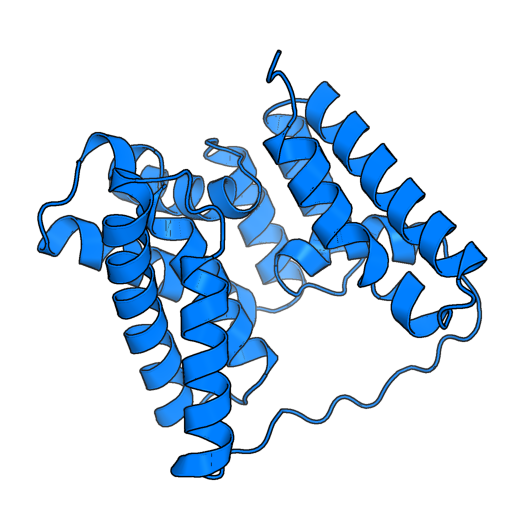A 1
ATOM 1504 C C . LEU A 1 193 ? 18.922 3.928 0.778 1.00 97.62 193 LEU A C 1
ATOM 1506 O O . LEU A 1 193 ? 19.903 3.352 0.327 1.00 97.62 193 LEU A O 1
ATOM 1510 N N . GLY A 1 194 ? 17.675 3.494 0.570 1.00 97.19 194 GLY A N 1
ATOM 1511 C CA . GLY A 1 194 ? 17.379 2.283 -0.202 1.00 97.19 194 GLY A CA 1
ATOM 1512 C C . GLY A 1 194 ? 17.926 2.357 -1.630 1.00 97.19 194 GLY A C 1
ATOM 1513 O O . GLY A 1 194 ? 18.569 1.420 -2.101 1.00 97.19 194 GLY A O 1
ATOM 1514 N N . SER A 1 195 ? 17.766 3.510 -2.286 1.00 95.31 195 SER A N 1
ATOM 1515 C CA . SER A 1 195 ? 18.299 3.748 -3.636 1.00 95.31 195 SER A CA 1
ATOM 1516 C C . SER A 1 195 ? 19.834 3.747 -3.668 1.00 95.31 195 SER A C 1
ATOM 1518 O O . SER A 1 195 ? 20.434 3.150 -4.559 1.00 95.31 195 SER A O 1
ATOM 1520 N N . LEU A 1 196 ? 20.489 4.376 -2.686 1.00 95.19 196 LEU A N 1
ATOM 1521 C CA . LEU A 1 196 ? 21.952 4.405 -2.581 1.00 95.19 196 LEU A CA 1
ATOM 1522 C C . LEU A 1 196 ? 22.536 3.028 -2.248 1.00 95.19 196 LEU A C 1
ATOM 1524 O O . LEU A 1 196 ? 23.543 2.637 -2.830 1.00 95.19 196 LEU A O 1
ATOM 1528 N N . THR A 1 197 ? 21.906 2.274 -1.345 1.00 95.94 197 THR A N 1
ATOM 1529 C CA . THR A 1 197 ? 22.307 0.896 -1.039 1.00 95.94 197 THR A CA 1
ATOM 1530 C C . THR A 1 197 ? 22.223 0.023 -2.286 1.00 95.94 197 THR A C 1
ATOM 1532 O O . THR A 1 197 ? 23.159 -0.720 -2.559 1.00 95.94 197 THR A O 1
ATOM 1535 N N . ALA A 1 198 ? 21.166 0.157 -3.087 1.00 95.25 198 ALA A N 1
ATOM 1536 C CA . ALA A 1 198 ? 21.037 -0.575 -4.343 1.00 95.25 198 ALA A CA 1
ATOM 1537 C C . ALA A 1 198 ? 22.125 -0.208 -5.368 1.00 95.25 198 ALA A C 1
ATOM 1539 O O . ALA A 1 198 ? 22.682 -1.098 -6.006 1.00 95.25 198 ALA A O 1
ATOM 1540 N N . LEU A 1 199 ? 22.503 1.074 -5.469 1.00 93.50 199 LEU A N 1
ATOM 1541 C CA . LEU A 1 199 ? 23.643 1.497 -6.296 1.00 93.50 199 LEU A CA 1
ATOM 1542 C C . LEU A 1 199 ? 24.959 0.853 -5.834 1.00 93.50 199 LEU A C 1
ATOM 1544 O O . LEU A 1 199 ? 25.733 0.383 -6.662 1.00 93.50 199 LEU A O 1
ATOM 1548 N N . ILE A 1 200 ? 25.203 0.791 -4.520 1.00 95.69 200 ILE A N 1
ATOM 1549 C CA . ILE A 1 200 ? 26.393 0.134 -3.949 1.00 95.69 200 ILE A CA 1
ATOM 1550 C C . ILE A 1 200 ? 26.392 -1.369 -4.263 1.00 95.69 200 ILE A C 1
ATOM 1552 O O . ILE A 1 200 ? 27.439 -1.939 -4.566 1.00 95.69 200 ILE A O 1
ATOM 1556 N N . LEU A 1 201 ? 25.220 -2.004 -4.229 1.00 96.50 201 LEU A N 1
ATOM 1557 C CA . LEU A 1 201 ? 25.038 -3.419 -4.555 1.00 96.50 201 LEU A CA 1
ATOM 1558 C C . LEU A 1 201 ? 24.994 -3.703 -6.066 1.00 96.50 201 LEU A C 1
ATOM 1560 O O . LEU A 1 201 ? 24.812 -4.852 -6.455 1.00 96.50 201 LEU A O 1
ATOM 1564 N N . SER A 1 202 ? 25.227 -2.693 -6.913 1.00 94.69 202 SER A N 1
ATOM 1565 C CA . SER A 1 202 ? 25.238 -2.815 -8.379 1.00 94.69 202 SER A CA 1
ATOM 1566 C C . SER A 1 202 ? 23.908 -3.296 -8.978 1.00 94.69 202 SER A C 1
ATOM 1568 O O . SER A 1 202 ? 23.892 -3.976 -10.004 1.00 94.69 202 SER A O 1
ATOM 1570 N N . GLU A 1 203 ? 22.786 -2.924 -8.357 1.00 94.56 203 GLU A N 1
ATOM 1571 C CA . GLU A 1 203 ? 21.452 -3.138 -8.922 1.00 94.56 203 GLU A CA 1
ATOM 1572 C C . GLU A 1 203 ? 21.244 -2.321 -10.203 1.00 94.56 203 GLU A C 1
ATOM 1574 O O . GLU A 1 203 ? 21.816 -1.244 -10.393 1.00 94.56 203 GLU A O 1
ATOM 1579 N N . SER A 1 204 ? 20.388 -2.823 -11.096 1.00 93.56 204 SER A N 1
ATOM 1580 C CA . SER A 1 204 ? 20.116 -2.141 -12.366 1.00 93.56 204 SER A CA 1
ATOM 1581 C C . SER A 1 204 ? 19.467 -0.766 -12.156 1.00 93.56 204 SER A C 1
ATOM 1583 O O . SER A 1 204 ? 18.556 -0.608 -11.338 1.00 93.56 204 SER A O 1
ATOM 1585 N N . ALA A 1 205 ? 19.877 0.226 -12.958 1.00 93.75 205 ALA A N 1
ATOM 1586 C CA . ALA A 1 205 ? 19.279 1.563 -12.936 1.00 93.75 205 ALA A CA 1
ATOM 1587 C C . ALA A 1 205 ? 17.762 1.519 -13.177 1.00 93.75 205 ALA A C 1
ATOM 1589 O O . ALA A 1 205 ? 17.028 2.259 -12.535 1.00 93.75 205 ALA A O 1
ATOM 1590 N N . THR A 1 206 ? 17.284 0.598 -14.019 1.00 93.25 206 THR A N 1
ATOM 1591 C CA . THR A 1 206 ? 15.854 0.386 -14.273 1.00 93.25 206 THR A CA 1
ATOM 1592 C C . THR A 1 206 ? 15.100 -0.009 -12.997 1.00 93.25 206 THR A C 1
ATOM 1594 O O . THR A 1 206 ? 14.096 0.613 -12.665 1.00 93.25 206 THR A O 1
ATOM 1597 N N . SER A 1 207 ? 15.612 -0.980 -12.230 1.00 93.56 207 SER A N 1
ATOM 1598 C CA . SER A 1 207 ? 15.012 -1.411 -10.954 1.00 93.56 207 SER A CA 1
ATOM 1599 C C . SER A 1 207 ? 15.014 -0.294 -9.903 1.00 93.56 207 SER A C 1
ATOM 1601 O O . SER A 1 207 ? 14.025 -0.074 -9.195 1.00 93.56 207 SER A O 1
ATOM 1603 N N . ILE A 1 208 ? 16.116 0.460 -9.832 1.00 95.69 208 ILE A N 1
ATOM 1604 C CA . ILE A 1 208 ? 16.254 1.580 -8.898 1.00 95.69 208 ILE A CA 1
ATOM 1605 C C . ILE A 1 208 ? 15.299 2.720 -9.274 1.00 95.69 208 ILE A C 1
ATOM 1607 O O . ILE A 1 208 ? 14.567 3.202 -8.411 1.00 95.69 208 ILE A O 1
ATOM 1611 N N . ASN A 1 209 ? 15.256 3.122 -10.547 1.00 95.88 209 ASN A N 1
ATOM 1612 C CA . ASN A 1 209 ? 14.376 4.180 -11.052 1.00 95.88 209 ASN A CA 1
ATOM 1613 C C . ASN A 1 209 ? 12.897 3.818 -10.887 1.00 95.88 209 ASN A C 1
ATOM 1615 O O . ASN A 1 209 ? 12.090 4.698 -10.589 1.00 95.88 209 ASN A O 1
ATOM 1619 N N . ALA A 1 210 ? 12.544 2.535 -11.005 1.00 95.00 210 ALA A N 1
ATOM 1620 C CA . ALA A 1 210 ? 11.202 2.035 -10.724 1.00 95.00 210 ALA A CA 1
ATOM 1621 C C . ALA A 1 210 ? 10.825 2.125 -9.233 1.00 95.00 210 ALA A C 1
ATOM 1623 O O . ALA A 1 210 ? 9.667 1.911 -8.885 1.00 95.00 210 ALA A O 1
ATOM 1624 N N . GLY A 1 211 ? 11.763 2.455 -8.335 1.00 96.69 211 GLY A N 1
ATOM 1625 C CA . GLY A 1 211 ? 11.521 2.623 -6.900 1.00 96.69 211 GLY A CA 1
ATOM 1626 C C . GLY A 1 211 ? 11.464 1.314 -6.108 1.00 96.69 211 GLY A C 1
ATOM 1627 O O . GLY A 1 211 ? 11.108 1.317 -4.927 1.00 96.69 211 GLY A O 1
ATOM 1628 N N . LEU A 1 212 ? 11.832 0.185 -6.724 1.00 95.81 212 LEU A N 1
ATOM 1629 C CA . LEU A 1 212 ? 11.717 -1.150 -6.121 1.00 95.81 212 LEU A CA 1
ATOM 1630 C C . LEU A 1 212 ? 12.629 -1.338 -4.899 1.00 95.81 212 LEU A C 1
ATOM 1632 O O . LEU A 1 212 ? 12.405 -2.228 -4.083 1.00 95.81 212 LEU A O 1
ATOM 1636 N N . MET A 1 213 ? 13.639 -0.485 -4.751 1.00 95.31 213 MET A N 1
ATOM 1637 C CA . MET A 1 213 ? 14.647 -0.589 -3.696 1.00 95.31 213 MET A CA 1
ATOM 1638 C C . MET A 1 213 ? 14.330 0.270 -2.461 1.00 95.31 213 MET A C 1
ATOM 1640 O O . MET A 1 213 ? 14.904 0.052 -1.396 1.00 95.31 213 MET A O 1
ATOM 1644 N N . GLY A 1 214 ? 13.416 1.243 -2.569 1.00 96.75 214 GLY A N 1
ATOM 1645 C CA . GLY A 1 214 ? 13.138 2.191 -1.483 1.00 96.75 214 GLY A CA 1
ATOM 1646 C C . GLY A 1 214 ? 11.841 1.941 -0.713 1.00 96.75 214 GLY A C 1
ATOM 1647 O O . GLY A 1 214 ? 11.764 2.297 0.463 1.00 96.75 214 GLY A O 1
ATOM 1648 N N . TYR A 1 215 ? 10.826 1.309 -1.310 1.00 97.50 215 TYR A N 1
ATOM 1649 C CA . TYR A 1 215 ? 9.489 1.229 -0.696 1.00 97.50 215 TYR A CA 1
ATOM 1650 C C . TYR A 1 215 ? 9.464 0.465 0.644 1.00 97.50 215 TYR A C 1
ATOM 1652 O O . TYR A 1 215 ? 8.811 0.895 1.597 1.00 97.50 215 TYR A O 1
ATOM 1660 N N . ASN A 1 216 ? 10.230 -0.625 0.772 1.00 97.38 216 ASN A N 1
ATOM 1661 C CA . ASN A 1 216 ? 10.349 -1.355 2.039 1.00 97.38 216 ASN A CA 1
ATOM 1662 C C . ASN A 1 216 ? 11.083 -0.530 3.106 1.00 97.38 216 ASN A C 1
ATOM 1664 O O . ASN A 1 216 ? 10.682 -0.532 4.270 1.00 97.38 216 ASN A O 1
ATOM 1668 N N . ALA A 1 217 ? 12.120 0.220 2.716 1.00 97.56 217 ALA A N 1
ATOM 1669 C CA . ALA A 1 217 ? 12.838 1.107 3.628 1.00 97.56 217 ALA A CA 1
ATOM 1670 C C . ALA A 1 217 ? 11.913 2.211 4.168 1.00 97.56 217 ALA A C 1
ATOM 1672 O O . ALA A 1 217 ? 11.925 2.485 5.371 1.00 97.56 217 ALA A O 1
ATOM 1673 N N . ILE A 1 218 ? 11.052 2.780 3.313 1.00 98.25 218 ILE A N 1
ATOM 1674 C CA . ILE A 1 218 ? 10.008 3.733 3.718 1.00 98.25 218 ILE A CA 1
ATOM 1675 C C . ILE A 1 218 ? 9.110 3.112 4.795 1.00 98.25 218 ILE A C 1
ATOM 1677 O O . ILE A 1 218 ? 8.983 3.686 5.878 1.00 98.25 218 ILE A O 1
ATOM 1681 N N . LEU A 1 219 ? 8.536 1.931 4.542 1.00 97.31 219 LEU A N 1
ATOM 1682 C CA . LEU A 1 219 ? 7.652 1.255 5.500 1.00 97.31 219 LEU A CA 1
ATOM 1683 C C . LEU A 1 219 ? 8.347 0.980 6.839 1.00 97.31 219 LEU A C 1
ATOM 1685 O O . LEU A 1 219 ? 7.774 1.270 7.890 1.00 97.31 219 LEU A O 1
ATOM 1689 N N . CYS A 1 220 ? 9.589 0.491 6.814 1.00 96.56 220 CYS A N 1
ATOM 1690 C CA . CYS A 1 220 ? 10.388 0.270 8.019 1.00 96.56 220 CYS A CA 1
ATOM 1691 C C . CYS A 1 220 ? 10.611 1.571 8.800 1.00 96.56 220 CYS A C 1
ATOM 1693 O O . CYS A 1 220 ? 10.384 1.611 10.010 1.00 96.56 220 CYS A O 1
ATOM 1695 N N . SER A 1 221 ? 11.011 2.648 8.118 1.00 96.62 221 SER A N 1
ATOM 1696 C CA . SER A 1 221 ? 11.282 3.939 8.760 1.00 96.62 221 SER A CA 1
ATOM 1697 C C . SER A 1 221 ? 10.047 4.512 9.460 1.00 96.62 221 SER A C 1
ATOM 1699 O O . SER A 1 221 ? 10.139 4.996 10.587 1.00 96.62 221 SER A O 1
ATOM 1701 N N . ILE A 1 222 ? 8.876 4.391 8.830 1.00 95.88 222 ILE A N 1
ATOM 1702 C CA . ILE A 1 222 ? 7.616 4.897 9.369 1.00 95.88 222 ILE A CA 1
ATOM 1703 C C . ILE A 1 222 ? 7.116 4.003 10.511 1.00 95.88 222 ILE A C 1
ATOM 1705 O O . ILE A 1 222 ? 6.669 4.514 11.534 1.00 95.88 222 ILE A O 1
ATOM 1709 N N . ALA A 1 223 ? 7.226 2.678 10.389 1.00 93.69 223 ALA A N 1
ATOM 1710 C CA . ALA A 1 223 ? 6.783 1.743 11.426 1.00 93.69 223 ALA A CA 1
ATOM 1711 C C . ALA A 1 223 ? 7.587 1.851 12.738 1.00 93.69 223 ALA A C 1
ATOM 1713 O O . ALA A 1 223 ? 7.063 1.525 13.815 1.00 93.69 223 ALA A O 1
ATOM 1714 N N . LEU A 1 224 ? 8.851 2.278 12.642 1.00 92.00 224 LEU A N 1
ATOM 1715 C CA . LEU A 1 224 ? 9.764 2.514 13.766 1.00 92.00 224 LEU A CA 1
ATOM 1716 C C . LEU A 1 224 ? 9.743 3.967 14.263 1.00 92.00 224 LEU A C 1
ATOM 1718 O O . LEU A 1 224 ? 10.285 4.261 15.328 1.00 92.00 224 LEU A O 1
ATOM 1722 N N . PHE A 1 225 ? 9.101 4.877 13.529 1.00 89.94 225 PHE A N 1
ATOM 1723 C CA . PHE A 1 225 ? 9.039 6.286 13.887 1.00 89.94 225 PHE A CA 1
ATOM 1724 C C . PHE A 1 225 ? 8.411 6.490 15.275 1.00 89.94 225 PHE A C 1
ATOM 1726 O O . PHE A 1 225 ? 7.287 6.063 15.540 1.00 89.94 225 PHE A O 1
ATOM 1733 N N . GLY A 1 226 ? 9.136 7.169 16.168 1.00 69.94 226 GLY A N 1
ATOM 1734 C CA . GLY A 1 226 ? 8.643 7.542 17.498 1.00 69.94 226 GLY A CA 1
ATOM 1735 C C . GLY A 1 226 ? 8.547 6.399 18.516 1.00 69.94 226 GLY A C 1
ATOM 1736 O O . GLY A 1 226 ? 8.123 6.651 19.643 1.00 69.94 226 GLY A O 1
ATOM 1737 N N . LYS A 1 227 ? 8.957 5.172 18.167 1.00 66.12 227 LYS A N 1
ATOM 1738 C CA . LYS A 1 227 ? 9.091 4.068 19.127 1.00 66.12 227 LYS A CA 1
ATOM 1739 C C . LYS A 1 227 ? 10.459 4.169 19.802 1.00 66.12 227 LYS A C 1
ATOM 1741 O O . LYS A 1 227 ? 11.478 3.898 19.171 1.00 66.12 227 LYS A O 1
ATOM 1746 N N . LYS A 1 228 ? 10.462 4.636 21.051 1.00 43.91 228 LYS A N 1
ATOM 1747 C CA . LYS A 1 228 ? 11.599 4.537 21.974 1.00 43.91 228 LYS A CA 1
ATOM 1748 C C . LYS A 1 228 ? 11.464 3.280 22.817 1.00 43.91 228 LYS A C 1
ATOM 1750 O O . LYS A 1 228 ? 10.304 2.949 23.151 1.00 43.91 228 LYS A O 1
#

Nearest PDB structures (foldseek):
  3m6e-assembly1_A  TM=9.264E-01  e=1.102E-15  Nitratidesulfovibrio vulgaris str. Hildenborough
  3k3f-assembly1_A  TM=9.258E-01  e=2.245E-15  Nitratidesulfovibrio vulgaris str. Hildenborough
  3me1-assembly1_A  TM=9.152E-01  e=1.814E-14  Nitratidesulfovibrio vulgaris str. Hildenborough
  8blo-assembly1_A  TM=8.981E-01  e=1.093E-11  Homo sapiens
  8xdh-assembly1_A  TM=8.914E-01  e=3.473E-11  Danio rerio

Organism: NCBI:txid2874476

pLDDT: mean 95.62, std 7.26, range [43.91, 98.88]

Radius of gyration: 16.98 Å; Cα contacts (8 Å, |Δi|>4): 425; chains: 1; bounding box: 47×40×44 Å

Mean predicted aligned error: 3.2 Å

Foldseek 3Di:
DLQLLLLLLLQCCLLDGLDNLLSVLLLVLQCVQPVQLSVLLSLLQNLQLVLCVVVVHDPVCSSSNVRRNLRSLLSNLLVQWAPDDPLSVVLSNVLSNQLSVVSRVCVVPDNCNNVSSVVSSVVSVCCCCPPVVGGTDDDDQPQPQDADQLLLLQLLQVVSRDGSDSVSSVSNLVSVVVRPVVLSVQLSVQSNVQLVVCVVVVHGSSCSSNNVRRNVSSSVSNVCPPPD

Secondary structure (DSSP, 8-state):
-HHHHHHHHHHHHTTT---HHHHHHHHHHHHHH-HHHHHHHHHHHHHHHHHHHHTT--HHHHHTTTTTHHHHHHHHHHHHHS--SHHHHHHHHHHHHHHHHHHHHHTTTS--TTHHHHHHHHHHHHHHHHTS-PPPPPP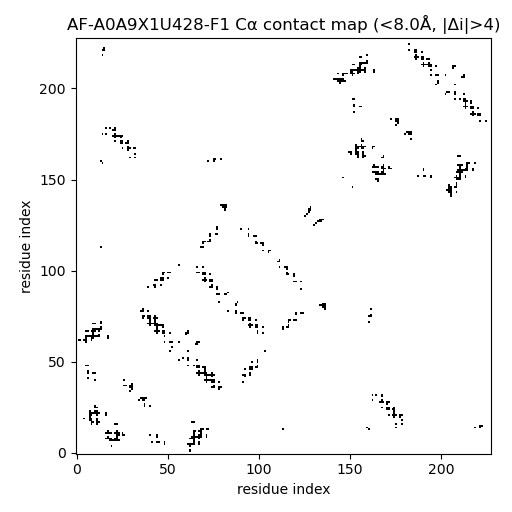------S--HHHHHHHHHHHTTT---HHHHHHHHHHHHHH-HHHHHHHHHHHHHHHHHHHHTT--HHHHHTTTTTHHHHHHHHHHTT--

Solvent-accessible surface area (backbone atoms only — not comparable to full-atom values): 10905 Å² total; per-residue (Å²): 110,73,64,62,46,14,45,25,7,1,52,11,36,66,78,71,32,79,32,50,66,23,10,47,31,38,47,51,21,38,38,71,76,30,60,66,48,27,49,27,26,52,52,10,16,49,48,3,38,50,46,39,57,76,71,64,49,64,64,66,46,43,55,52,4,71,38,7,20,35,4,18,51,25,12,27,49,46,61,70,41,28,70,90,46,73,67,49,50,48,48,21,54,52,34,2,40,50,13,31,54,44,39,62,61,39,53,80,78,42,90,45,81,60,51,28,20,52,58,39,45,52,52,49,51,52,43,36,46,72,73,68,64,47,68,67,62,84,76,83,79,77,81,45,75,66,77,40,70,67,38,18,38,24,5,6,50,14,37,67,70,76,32,78,34,50,69,27,6,48,30,36,48,49,16,41,34,74,76,35,54,68,55,32,51,45,27,51,51,25,13,48,49,24,42,52,52,34,56,76,71,67,51,56,32,40,52,35,30,46,2,74,48,5,22,66,37,24,53,51,43,53,76,51,57,92,70,126

InterPro domains:
  IPR004937 Urea transporter [PF03253] (4-225)
  IPR004937 Urea transporter [PIRSF016502] (1-226)
  IPR004937 Urea transporter [PTHR10464] (2-224)
  IPR029020 Ammonium/urea transporter [G3DSA:1.10.3430.10] (1-227)